Protein AF-A0A6C0DXS6-F1 (afdb_monomer_lite)

Structure (mmCIF, N/CA/C/O backbone):
data_AF-A0A6C0DXS6-F1
#
_entry.id   AF-A0A6C0DXS6-F1
#
loop_
_atom_site.group_PDB
_atom_site.id
_atom_site.type_symbol
_atom_site.label_atom_id
_atom_site.label_alt_id
_atom_site.label_comp_id
_atom_site.label_asym_id
_atom_site.label_entity_id
_atom_site.label_seq_id
_atom_site.pdbx_PDB_ins_code
_atom_site.Cartn_x
_atom_site.Cartn_y
_atom_site.Cartn_z
_atom_site.occupancy
_atom_site.B_iso_or_equiv
_atom_site.auth_seq_id
_atom_site.auth_comp_id
_atom_site.auth_asym_id
_atom_site.auth_atom_id
_atom_site.pdbx_PDB_model_num
ATOM 1 N N . MET A 1 1 ? 20.928 26.822 -13.438 1.00 36.12 1 MET A N 1
ATOM 2 C CA . MET A 1 1 ? 20.576 25.693 -12.553 1.00 36.12 1 MET A CA 1
ATOM 3 C C . MET A 1 1 ? 20.183 24.524 -13.436 1.00 36.12 1 MET A C 1
ATOM 5 O O . MET A 1 1 ? 19.170 24.616 -14.116 1.00 36.12 1 MET A O 1
ATOM 9 N N . SER A 1 2 ? 21.027 23.499 -13.522 1.00 29.28 2 SER A N 1
ATOM 10 C CA . SER A 1 2 ? 20.752 22.299 -14.320 1.00 29.28 2 SER A CA 1
ATOM 11 C C . SER A 1 2 ? 19.611 21.496 -13.684 1.00 29.28 2 SER A C 1
ATOM 13 O O . SER A 1 2 ? 19.578 21.399 -12.454 1.00 29.28 2 SER A O 1
ATOM 15 N N . PRO A 1 3 ? 18.674 20.930 -14.465 1.00 37.72 3 PRO A N 1
ATOM 16 C CA . PRO A 1 3 ? 17.649 20.057 -13.916 1.00 37.72 3 PRO A CA 1
ATOM 17 C C . PRO A 1 3 ? 18.337 18.813 -13.349 1.00 37.72 3 PRO A C 1
ATOM 19 O O . PRO A 1 3 ? 19.216 18.230 -13.983 1.00 37.72 3 PRO A O 1
ATOM 22 N N . VAL A 1 4 ? 17.985 18.447 -12.120 1.00 36.75 4 VAL A N 1
ATOM 23 C CA . VAL A 1 4 ? 18.523 17.264 -11.451 1.00 36.75 4 VAL A CA 1
ATOM 24 C C . VAL A 1 4 ? 18.119 16.043 -12.277 1.00 36.75 4 VAL A C 1
ATOM 26 O O . VAL A 1 4 ? 16.952 15.659 -12.290 1.00 36.75 4 VAL A O 1
ATOM 29 N N . ASN A 1 5 ? 19.086 15.448 -12.976 1.00 38.59 5 ASN A N 1
ATOM 30 C CA . ASN A 1 5 ? 18.965 14.133 -13.596 1.00 38.59 5 ASN A CA 1
ATOM 31 C C . ASN A 1 5 ? 18.818 13.092 -12.479 1.00 38.59 5 ASN A C 1
ATOM 33 O O . ASN A 1 5 ? 19.787 12.446 -12.080 1.00 38.59 5 ASN A O 1
ATOM 37 N N . LEU A 1 6 ? 17.614 12.959 -11.918 1.00 47.78 6 LEU A N 1
ATOM 38 C CA . LEU A 1 6 ? 17.291 11.830 -11.058 1.00 47.78 6 LEU A CA 1
ATOM 39 C C . LEU A 1 6 ? 17.285 10.585 -11.943 1.00 47.78 6 LEU A C 1
ATOM 41 O O . LEU A 1 6 ? 16.370 10.364 -12.735 1.00 47.78 6 LEU A O 1
ATOM 45 N N . THR A 1 7 ? 18.329 9.774 -11.817 1.00 64.62 7 THR A N 1
ATOM 46 C CA . THR A 1 7 ? 18.343 8.437 -12.399 1.00 64.62 7 THR A CA 1
ATOM 47 C C . THR A 1 7 ? 17.181 7.637 -11.803 1.00 64.62 7 THR A C 1
ATOM 49 O O . THR A 1 7 ? 16.899 7.733 -10.604 1.00 64.62 7 THR A O 1
ATOM 52 N N . ALA A 1 8 ? 16.488 6.836 -12.621 1.00 73.38 8 ALA A N 1
ATOM 53 C CA . ALA A 1 8 ? 15.338 6.035 -12.180 1.00 73.38 8 ALA A CA 1
ATOM 54 C C . ALA A 1 8 ? 15.671 5.168 -10.947 1.00 73.38 8 ALA A C 1
ATOM 56 O O . ALA A 1 8 ? 14.865 5.024 -10.033 1.00 73.38 8 ALA A O 1
ATOM 57 N N . ARG A 1 9 ? 16.921 4.700 -10.858 1.00 78.75 9 ARG A N 1
ATOM 58 C CA . ARG A 1 9 ? 17.465 3.963 -9.713 1.00 78.75 9 ARG A CA 1
ATOM 59 C C . ARG A 1 9 ? 17.438 4.755 -8.402 1.00 78.75 9 ARG A C 1
ATOM 61 O O . ARG A 1 9 ? 17.063 4.205 -7.368 1.00 78.75 9 ARG A O 1
ATOM 68 N N . ALA A 1 10 ? 17.814 6.035 -8.431 1.00 82.31 10 ALA A N 1
ATOM 69 C CA . ALA A 1 10 ? 17.758 6.895 -7.249 1.00 82.31 10 ALA A CA 1
ATOM 70 C C . ALA A 1 10 ? 16.305 7.121 -6.802 1.00 82.31 10 ALA A C 1
ATOM 72 O O . ALA A 1 10 ? 16.010 7.045 -5.609 1.00 82.31 10 ALA A O 1
ATOM 73 N N . LEU A 1 11 ? 15.391 7.310 -7.762 1.00 85.81 11 LEU A N 1
ATOM 74 C CA . LEU A 1 11 ? 13.957 7.414 -7.490 1.00 85.81 11 LEU A CA 1
ATOM 75 C C . LEU A 1 11 ? 13.419 6.138 -6.825 1.00 85.81 11 LEU A C 1
ATOM 77 O O . LEU A 1 11 ? 12.766 6.222 -5.788 1.00 85.81 11 LEU A O 1
ATOM 81 N N . PHE A 1 12 ? 13.712 4.955 -7.370 1.00 89.69 12 PHE A N 1
ATOM 82 C CA . PHE A 1 12 ? 13.218 3.690 -6.814 1.00 89.69 12 PHE A CA 1
ATOM 83 C C . PHE A 1 12 ? 13.774 3.411 -5.419 1.00 89.69 12 PHE A C 1
ATOM 85 O O . PHE A 1 12 ? 13.016 3.049 -4.518 1.00 89.69 12 PHE A O 1
ATOM 92 N N . GLY A 1 13 ? 15.074 3.640 -5.207 1.00 87.19 13 GLY A N 1
ATOM 93 C CA . GLY A 1 13 ? 15.684 3.513 -3.882 1.00 87.19 13 GLY A CA 1
ATOM 94 C C . GLY A 1 13 ? 15.012 4.430 -2.858 1.00 87.19 13 GLY A C 1
ATOM 95 O O . GLY A 1 13 ? 14.678 4.001 -1.753 1.00 87.19 13 GLY A O 1
ATOM 96 N N . PHE A 1 14 ? 14.729 5.670 -3.251 1.00 89.88 14 PHE A N 1
ATOM 97 C CA . PHE A 1 14 ? 14.043 6.633 -2.400 1.00 89.88 14 PHE A CA 1
ATOM 98 C C . PHE A 1 14 ? 12.592 6.229 -2.085 1.00 89.88 14 PHE A C 1
ATOM 100 O O . PHE A 1 14 ? 12.192 6.233 -0.919 1.00 89.88 14 PHE A O 1
ATOM 107 N N . LEU A 1 15 ? 11.814 5.802 -3.085 1.00 92.12 15 LEU A N 1
ATOM 108 C CA . LEU A 1 15 ? 10.441 5.322 -2.881 1.00 92.12 15 LEU A CA 1
ATOM 109 C C . LEU A 1 15 ? 10.393 4.077 -1.985 1.00 92.12 15 LEU A C 1
ATOM 111 O O . LEU A 1 15 ? 9.516 3.971 -1.127 1.00 92.12 15 LEU A O 1
ATOM 115 N N . LYS A 1 16 ? 11.367 3.170 -2.117 1.00 94.38 16 LYS A N 1
ATOM 116 C CA . LYS A 1 16 ? 11.499 1.993 -1.251 1.00 94.38 16 LYS A CA 1
ATOM 117 C C . LYS A 1 16 ? 11.727 2.380 0.210 1.00 94.38 16 LYS A C 1
ATOM 119 O O . LYS A 1 16 ? 11.097 1.808 1.095 1.00 94.38 16 LYS A O 1
ATOM 124 N N . ILE A 1 17 ? 12.590 3.361 0.480 1.00 94.50 17 ILE A N 1
ATOM 125 C CA . ILE A 1 17 ? 12.818 3.866 1.845 1.00 94.50 17 ILE A CA 1
ATOM 126 C C . ILE A 1 17 ? 11.515 4.417 2.437 1.00 94.50 17 ILE A C 1
ATOM 128 O O . ILE A 1 17 ? 11.173 4.089 3.574 1.00 94.50 17 ILE A O 1
ATOM 132 N N . ARG A 1 18 ? 10.759 5.200 1.657 1.00 93.94 18 ARG A N 1
ATOM 133 C CA . ARG A 1 18 ? 9.462 5.750 2.086 1.00 93.94 18 ARG A CA 1
ATOM 134 C C . ARG A 1 18 ? 8.447 4.645 2.388 1.00 93.94 18 ARG A C 1
ATOM 136 O O . ARG A 1 18 ? 7.849 4.659 3.460 1.00 93.94 18 ARG A O 1
ATOM 143 N N . LEU A 1 19 ? 8.314 3.653 1.503 1.00 95.44 19 LEU A N 1
ATOM 144 C CA . LEU A 1 19 ? 7.437 2.495 1.715 1.00 95.44 19 LEU A CA 1
ATOM 145 C C . LEU A 1 19 ? 7.825 1.689 2.963 1.00 95.44 19 LEU A C 1
ATOM 147 O O . LEU A 1 19 ? 6.950 1.337 3.747 1.00 95.44 19 LEU A O 1
ATOM 151 N N . ASN A 1 20 ? 9.118 1.449 3.191 1.00 96.00 20 ASN A N 1
ATOM 152 C CA . ASN A 1 20 ? 9.599 0.747 4.386 1.00 96.00 20 ASN A CA 1
ATOM 153 C C . ASN A 1 20 ? 9.292 1.511 5.680 1.00 96.00 20 ASN A C 1
ATOM 155 O O . ASN A 1 20 ? 8.890 0.909 6.673 1.00 96.00 20 ASN A O 1
ATOM 159 N N . ASN A 1 21 ? 9.481 2.832 5.690 1.00 94.81 21 ASN A N 1
ATOM 160 C CA . ASN A 1 21 ? 9.162 3.649 6.861 1.00 94.81 21 ASN A CA 1
ATOM 161 C C . ASN A 1 21 ? 7.655 3.651 7.133 1.00 94.81 21 ASN A C 1
ATOM 163 O O . ASN A 1 21 ? 7.241 3.385 8.258 1.00 94.81 21 ASN A O 1
ATOM 167 N N . LEU A 1 22 ? 6.845 3.818 6.085 1.00 94.56 22 LEU A N 1
ATOM 168 C CA . LEU A 1 22 ? 5.391 3.716 6.174 1.00 94.56 22 LEU A CA 1
ATOM 169 C C . LEU A 1 22 ? 4.949 2.344 6.716 1.00 94.56 22 LEU A C 1
ATOM 171 O O . LEU A 1 22 ? 4.052 2.272 7.554 1.00 94.56 22 LEU A O 1
ATOM 175 N N . GLN A 1 23 ? 5.594 1.256 6.281 1.00 95.88 23 GLN A N 1
ATOM 176 C CA . GLN A 1 23 ? 5.308 -0.088 6.784 1.00 95.88 23 GLN A CA 1
ATOM 177 C C . GLN A 1 23 ? 5.573 -0.212 8.286 1.00 95.88 23 GLN A C 1
ATOM 179 O O . GLN A 1 23 ? 4.779 -0.841 8.985 1.00 95.88 23 GLN A O 1
ATOM 184 N N . LYS A 1 24 ? 6.660 0.381 8.795 1.00 95.25 24 LYS A N 1
ATOM 185 C CA . LYS A 1 24 ? 6.972 0.366 10.233 1.00 95.25 24 LYS A CA 1
ATOM 186 C C . LYS A 1 24 ? 5.863 1.034 11.040 1.00 95.25 24 LYS A C 1
ATOM 188 O O . LYS A 1 24 ? 5.376 0.430 11.990 1.00 95.25 24 LYS A O 1
ATOM 193 N N . ASP A 1 25 ? 5.410 2.213 10.619 1.00 93.75 25 ASP A N 1
ATOM 194 C CA . ASP A 1 25 ? 4.331 2.939 11.304 1.00 93.75 25 ASP A CA 1
ATOM 195 C C . ASP A 1 25 ? 3.004 2.163 11.270 1.00 93.75 25 ASP A C 1
ATOM 197 O O . ASP A 1 25 ? 2.289 2.073 12.268 1.00 93.75 25 ASP A O 1
ATOM 201 N N . ILE A 1 26 ? 2.688 1.539 10.133 1.00 93.81 26 ILE A N 1
ATOM 202 C CA . ILE A 1 26 ? 1.493 0.697 9.977 1.00 93.81 26 ILE A CA 1
ATOM 203 C C . ILE A 1 26 ? 1.583 -0.571 10.824 1.00 93.81 26 ILE A C 1
ATOM 205 O O . ILE A 1 26 ? 0.570 -0.992 11.380 1.00 93.81 26 ILE A O 1
ATOM 209 N N . SER A 1 27 ? 2.770 -1.168 10.941 1.00 92.88 27 SER A N 1
ATOM 210 C CA . SER A 1 27 ? 2.993 -2.392 11.717 1.00 92.88 27 SER A CA 1
ATOM 211 C C . SER A 1 27 ? 2.687 -2.192 13.198 1.00 92.88 27 SER A C 1
ATOM 213 O O . SER A 1 27 ? 2.165 -3.109 13.826 1.00 92.88 27 SER A O 1
ATOM 215 N N . VAL A 1 28 ? 2.927 -0.991 13.740 1.00 92.06 28 VAL A N 1
ATOM 216 C CA . VAL A 1 28 ? 2.544 -0.645 15.120 1.00 92.06 28 VAL A CA 1
ATOM 217 C C . VAL A 1 28 ? 1.035 -0.798 15.317 1.00 92.06 28 VAL A C 1
ATOM 219 O O . VAL A 1 28 ? 0.596 -1.414 16.280 1.00 92.06 28 VAL A O 1
ATOM 222 N N . VAL A 1 29 ? 0.233 -0.294 14.376 1.00 90.88 29 VAL A N 1
ATOM 223 C CA . VAL A 1 29 ? -1.233 -0.396 14.446 1.00 90.88 29 VAL A CA 1
ATOM 224 C C . VAL A 1 29 ? -1.710 -1.816 14.136 1.00 90.88 29 VAL A C 1
ATOM 226 O O . VAL A 1 29 ? -2.607 -2.332 14.796 1.00 90.88 29 VAL A O 1
ATOM 229 N N . ALA A 1 30 ? -1.119 -2.464 13.134 1.00 85.38 30 ALA A N 1
ATOM 230 C CA . ALA A 1 30 ? -1.472 -3.822 12.727 1.00 85.38 30 ALA A CA 1
ATOM 231 C C . ALA A 1 30 ? -1.169 -4.872 13.817 1.00 85.38 30 ALA A C 1
ATOM 233 O O . ALA A 1 30 ? -1.865 -5.884 13.895 1.00 85.38 30 ALA A O 1
ATOM 234 N N . GLY A 1 31 ? -0.169 -4.611 14.666 1.00 86.50 31 GLY A N 1
ATOM 235 C CA . GLY A 1 31 ? 0.236 -5.467 15.782 1.00 86.50 31 GLY A CA 1
ATOM 236 C C . GLY A 1 31 ? -0.679 -5.412 17.009 1.00 86.50 31 GLY A C 1
ATOM 237 O O . GLY A 1 31 ? -0.478 -6.183 17.946 1.00 86.50 31 GLY A O 1
ATOM 238 N N . PHE A 1 32 ? -1.695 -4.543 17.034 1.00 87.69 32 PHE A N 1
ATOM 239 C CA . PHE A 1 32 ? -2.687 -4.572 18.107 1.00 87.69 32 PHE A CA 1
ATOM 240 C C . PHE A 1 32 ? -3.569 -5.821 17.980 1.00 87.69 32 PHE A C 1
ATOM 242 O O . PHE A 1 32 ? -4.417 -5.929 17.090 1.00 87.69 32 PHE A O 1
ATOM 249 N N . HIS A 1 33 ? -3.363 -6.772 18.890 1.00 71.75 33 HIS A N 1
ATOM 250 C CA . HIS A 1 33 ? -4.127 -8.022 18.971 1.00 71.75 33 HIS A CA 1
ATOM 251 C C . HIS A 1 33 ? -5.027 -8.092 20.211 1.00 71.75 33 HIS A C 1
ATOM 253 O O . HIS A 1 33 ? -6.015 -8.825 20.216 1.00 71.75 33 HIS A O 1
ATOM 259 N N . GLU A 1 34 ? -4.730 -7.286 21.230 1.00 73.62 34 GLU A N 1
ATOM 260 C CA . GLU A 1 34 ? -5.471 -7.234 22.487 1.00 73.62 34 GLU A CA 1
ATOM 261 C C . GLU A 1 34 ? -6.248 -5.918 22.615 1.00 73.62 34 GLU A C 1
ATOM 263 O O . GLU A 1 34 ? -5.745 -4.842 22.301 1.00 73.62 34 GLU A O 1
ATOM 268 N N . TRP A 1 35 ? -7.486 -6.003 23.104 1.00 75.06 35 TRP A N 1
ATOM 269 C CA . TRP A 1 35 ? -8.416 -4.872 23.254 1.00 75.06 35 TRP A CA 1
ATOM 270 C C . TRP A 1 35 ? -8.296 -4.161 24.608 1.00 75.06 35 TRP A C 1
ATOM 272 O O . TRP A 1 35 ? -9.227 -3.483 25.040 1.00 75.06 35 TRP A O 1
ATOM 282 N N . ASN A 1 36 ? -7.166 -4.338 25.291 1.00 75.19 36 ASN A N 1
ATOM 283 C CA . ASN A 1 36 ? -7.000 -3.932 26.685 1.00 75.19 36 ASN A CA 1
ATOM 284 C C . ASN A 1 36 ? -6.917 -2.404 26.851 1.00 75.19 36 ASN A C 1
ATOM 286 O O . ASN A 1 36 ? -7.323 -1.890 27.888 1.00 75.19 36 ASN A O 1
ATOM 290 N N . ASP A 1 37 ? -6.475 -1.679 25.817 1.00 85.94 37 ASP A N 1
ATOM 291 C CA . ASP A 1 37 ? -6.419 -0.213 25.811 1.00 85.94 37 ASP A CA 1
ATOM 292 C C . ASP A 1 37 ? -6.908 0.374 24.475 1.00 85.94 37 ASP A C 1
ATOM 294 O O . ASP A 1 37 ? -6.144 0.747 23.582 1.00 85.94 37 ASP A O 1
ATOM 298 N N . VAL A 1 38 ? -8.233 0.438 24.320 1.00 88.56 38 VAL A N 1
ATOM 299 C CA . VAL A 1 38 ? -8.879 0.969 23.106 1.00 88.56 38 VAL A CA 1
ATOM 300 C C . VAL A 1 38 ? -8.552 2.446 22.880 1.00 88.56 38 VAL A C 1
ATOM 302 O O . VAL A 1 38 ? -8.457 2.881 21.731 1.00 88.56 38 VAL A O 1
ATOM 305 N N . GLN A 1 39 ? -8.353 3.212 23.953 1.00 89.81 39 GLN A N 1
ATOM 306 C CA . GLN A 1 39 ? -8.059 4.637 23.858 1.00 89.81 39 GLN A CA 1
ATOM 307 C C . GLN A 1 39 ? -6.668 4.857 23.256 1.00 89.81 39 GLN A C 1
ATOM 309 O O . GLN A 1 39 ? -6.534 5.608 22.285 1.00 89.81 39 GLN A O 1
ATOM 314 N N . HIS A 1 40 ? -5.663 4.124 23.738 1.00 91.12 40 HIS A N 1
ATOM 315 C CA . HIS A 1 40 ? -4.321 4.153 23.164 1.00 91.12 40 HIS A CA 1
ATOM 316 C C . HIS A 1 40 ? -4.293 3.683 21.700 1.00 91.12 40 HIS A C 1
ATOM 318 O O . HIS A 1 40 ? -3.611 4.281 20.859 1.00 91.12 40 HIS A O 1
ATOM 324 N N . ILE A 1 41 ? -5.079 2.655 21.355 1.00 92.06 41 ILE A N 1
ATOM 325 C CA . ILE A 1 41 ? -5.224 2.195 19.963 1.00 92.06 41 ILE A CA 1
ATOM 326 C C . ILE A 1 41 ? -5.784 3.319 19.080 1.00 92.06 41 ILE A C 1
ATOM 328 O O . ILE A 1 41 ? -5.263 3.572 17.992 1.00 92.06 41 ILE A O 1
ATOM 332 N N . ILE A 1 42 ? -6.825 4.020 19.538 1.00 93.00 42 ILE A N 1
ATOM 333 C CA . ILE A 1 42 ? -7.434 5.140 18.807 1.00 93.00 42 ILE A CA 1
ATOM 334 C C . ILE A 1 42 ? -6.432 6.272 18.594 1.00 93.00 42 ILE A C 1
ATOM 336 O O . ILE A 1 42 ? -6.298 6.755 17.467 1.00 93.00 42 ILE A O 1
ATOM 340 N N . GLU A 1 43 ? -5.710 6.677 19.636 1.00 94.44 43 GLU A N 1
ATOM 341 C CA . GLU A 1 43 ? -4.692 7.729 19.551 1.00 94.44 43 GLU A CA 1
ATOM 342 C C . GLU A 1 43 ? -3.588 7.362 18.553 1.00 94.44 43 GLU A C 1
ATOM 344 O O . GLU A 1 43 ? -3.208 8.172 17.698 1.00 94.44 43 GLU A O 1
ATOM 349 N N . THR A 1 44 ? -3.143 6.105 18.588 1.00 94.38 44 THR A N 1
ATOM 350 C CA . THR A 1 44 ? -2.147 5.577 17.652 1.00 94.38 44 THR A CA 1
ATOM 351 C C . THR A 1 44 ? -2.676 5.590 16.215 1.00 94.38 44 THR A C 1
ATOM 353 O O . THR A 1 44 ? -1.991 6.084 15.318 1.00 94.38 44 THR A O 1
ATOM 356 N N . ILE A 1 45 ? -3.916 5.143 15.977 1.00 94.56 45 ILE A N 1
ATOM 357 C CA . ILE A 1 45 ? -4.548 5.186 14.646 1.00 94.56 45 ILE A CA 1
ATOM 358 C C . ILE A 1 45 ? -4.653 6.623 14.130 1.00 94.56 45 ILE A C 1
ATOM 360 O O . ILE A 1 45 ? -4.379 6.871 12.955 1.00 94.56 45 ILE A O 1
ATOM 364 N N . ILE A 1 46 ? -5.048 7.582 14.972 1.00 94.88 46 ILE A N 1
ATOM 365 C CA . ILE A 1 46 ? -5.153 8.992 14.571 1.00 94.88 46 ILE A CA 1
ATOM 366 C C . ILE A 1 46 ? -3.789 9.504 14.107 1.00 94.88 46 ILE A C 1
ATOM 368 O O . ILE A 1 46 ? -3.696 10.099 13.030 1.00 94.88 46 ILE A O 1
ATOM 372 N N . ARG A 1 47 ? -2.731 9.227 14.876 1.00 95.56 47 ARG A N 1
ATOM 373 C CA . ARG A 1 47 ? -1.362 9.617 14.524 1.00 95.56 47 ARG A CA 1
ATOM 374 C C . ARG A 1 47 ? -0.920 8.996 13.199 1.00 95.56 47 ARG A C 1
ATOM 376 O O . ARG A 1 47 ? -0.437 9.710 12.320 1.00 95.56 47 ARG A O 1
ATOM 383 N N . VAL A 1 48 ? -1.115 7.691 13.025 1.00 95.75 48 VAL A N 1
ATOM 384 C CA . VAL A 1 48 ? -0.674 6.984 11.813 1.00 95.75 48 VAL A CA 1
ATOM 385 C C . VAL A 1 48 ? -1.522 7.356 10.590 1.00 95.75 48 VAL A C 1
ATOM 387 O O . VAL A 1 48 ? -0.982 7.455 9.490 1.00 95.75 48 VAL A O 1
ATOM 390 N N . ASN A 1 49 ? -2.807 7.689 10.749 1.00 95.62 49 ASN A N 1
ATOM 391 C CA . ASN A 1 49 ? -3.648 8.194 9.655 1.00 95.62 49 ASN A CA 1
ATOM 392 C C . ASN A 1 49 ? -3.076 9.469 9.012 1.00 95.62 49 ASN A C 1
ATOM 394 O O . ASN A 1 49 ? -3.202 9.648 7.797 1.00 95.62 49 ASN A O 1
ATOM 398 N N . VAL A 1 50 ? -2.448 10.348 9.803 1.00 94.25 50 VAL A N 1
ATOM 399 C CA . VAL A 1 50 ? -1.780 11.554 9.284 1.00 94.25 50 VAL A CA 1
ATOM 400 C C . VAL A 1 50 ? -0.602 11.166 8.388 1.00 94.25 50 VAL A C 1
ATOM 402 O O . VAL A 1 50 ? -0.499 11.678 7.274 1.00 94.25 50 VAL A O 1
ATOM 405 N N . ILE A 1 51 ? 0.217 10.209 8.831 1.00 94.25 51 ILE A N 1
ATOM 406 C CA . ILE A 1 51 ? 1.387 9.704 8.094 1.00 94.25 51 ILE A CA 1
ATOM 407 C C . ILE A 1 51 ? 0.953 9.002 6.802 1.00 94.25 51 ILE A C 1
ATOM 409 O O . ILE A 1 51 ? 1.441 9.320 5.719 1.00 94.25 51 ILE A O 1
ATOM 413 N N . ILE A 1 52 ? -0.027 8.097 6.888 1.00 94.19 52 ILE A N 1
ATOM 414 C CA . ILE A 1 52 ? -0.609 7.389 5.738 1.00 94.19 52 ILE A CA 1
ATOM 415 C C . ILE A 1 52 ? -1.085 8.375 4.671 1.00 94.19 52 ILE A C 1
ATOM 417 O O . ILE A 1 52 ? -0.928 8.128 3.471 1.00 94.19 52 ILE A O 1
ATOM 421 N N . LYS A 1 53 ? -1.692 9.491 5.091 1.00 92.06 53 LYS A N 1
ATOM 422 C CA . LYS A 1 53 ? -2.174 10.503 4.160 1.00 92.06 53 LYS A CA 1
ATOM 423 C C . LYS A 1 53 ? -1.021 11.095 3.353 1.00 92.06 53 LYS A C 1
ATOM 425 O O . LYS A 1 53 ? -1.064 10.982 2.124 1.00 92.06 53 LYS A O 1
ATOM 430 N N . SER A 1 54 ? -0.026 11.658 4.038 1.00 92.56 54 SER A N 1
ATOM 431 C CA . SER A 1 54 ? 1.092 12.370 3.415 1.00 92.56 54 SER A CA 1
ATOM 432 C C . SER A 1 54 ? 2.030 11.448 2.640 1.00 92.56 54 SER A C 1
ATOM 434 O O . SER A 1 54 ? 2.390 11.766 1.512 1.00 92.56 54 SER A O 1
ATOM 436 N N . GLU A 1 55 ? 2.398 10.293 3.196 1.00 93.06 55 GLU A N 1
ATOM 437 C CA . GLU A 1 55 ? 3.383 9.398 2.575 1.00 93.06 55 GLU A CA 1
ATOM 438 C C . GLU A 1 55 ? 2.852 8.764 1.290 1.00 93.06 55 GLU A C 1
ATOM 440 O O . GLU A 1 55 ? 3.551 8.727 0.281 1.00 93.06 55 GLU A O 1
ATOM 445 N N . ILE A 1 56 ? 1.596 8.306 1.283 1.00 92.75 56 ILE A N 1
ATOM 446 C CA . ILE A 1 56 ? 1.022 7.690 0.080 1.00 92.75 56 ILE A CA 1
ATOM 447 C C . ILE A 1 56 ? 0.785 8.741 -1.010 1.00 92.75 56 ILE A C 1
ATOM 449 O O . ILE A 1 56 ? 1.023 8.451 -2.177 1.00 92.75 56 ILE A O 1
ATOM 453 N N . GLU A 1 57 ? 0.341 9.955 -0.658 1.00 92.31 57 GLU A N 1
ATOM 454 C CA . GLU A 1 57 ? 0.247 11.064 -1.628 1.00 92.31 57 GLU A CA 1
ATOM 455 C C . GLU A 1 57 ? 1.610 11.345 -2.262 1.00 92.31 57 GLU A C 1
ATOM 457 O O . GLU A 1 57 ? 1.741 11.313 -3.484 1.00 92.31 57 GLU A O 1
ATOM 462 N N . PHE A 1 58 ? 2.636 11.485 -1.427 1.00 91.44 58 PHE A N 1
ATOM 463 C CA . PHE A 1 58 ? 3.999 11.729 -1.866 1.00 91.44 58 PHE A CA 1
ATOM 464 C C . PHE A 1 58 ? 4.528 10.623 -2.795 1.00 91.44 58 PHE A C 1
ATOM 466 O O . PHE A 1 58 ? 5.067 10.918 -3.862 1.00 91.44 58 PHE A O 1
ATOM 473 N N . ILE A 1 59 ? 4.360 9.348 -2.427 1.00 91.56 59 ILE A N 1
ATOM 474 C CA . ILE A 1 59 ? 4.802 8.207 -3.247 1.00 91.56 59 ILE A CA 1
ATOM 475 C C . ILE A 1 59 ? 4.141 8.248 -4.628 1.00 91.56 59 ILE A C 1
ATOM 477 O O . ILE A 1 59 ? 4.822 8.069 -5.637 1.00 91.56 59 ILE A O 1
ATOM 481 N N . PHE A 1 60 ? 2.836 8.520 -4.690 1.00 92.50 60 PHE A N 1
ATOM 482 C CA . PHE A 1 60 ? 2.116 8.618 -5.957 1.00 92.50 60 PHE A CA 1
ATOM 483 C C . PHE A 1 60 ? 2.583 9.800 -6.805 1.00 92.50 60 PHE A C 1
ATOM 485 O O . PHE A 1 60 ? 2.823 9.621 -7.997 1.00 92.50 60 PHE A O 1
ATOM 492 N N . GLU A 1 61 ? 2.759 10.980 -6.215 1.00 88.94 61 GLU A N 1
ATOM 493 C CA . GLU A 1 61 ? 3.241 12.169 -6.932 1.00 88.94 61 GLU A CA 1
ATOM 494 C C . GLU A 1 61 ? 4.593 11.935 -7.616 1.00 88.94 61 GLU A C 1
ATOM 496 O O . GLU A 1 61 ? 4.822 12.433 -8.717 1.00 88.94 61 GLU A O 1
ATOM 501 N N . HIS A 1 62 ? 5.462 11.132 -7.003 1.00 88.00 62 HIS A N 1
ATOM 502 C CA . HIS A 1 62 ? 6.791 10.829 -7.531 1.00 88.00 62 HIS A CA 1
ATOM 503 C C . HIS A 1 62 ? 6.802 9.612 -8.467 1.00 88.00 62 HIS A C 1
ATOM 505 O O . HIS A 1 62 ? 7.611 9.551 -9.392 1.00 88.00 62 HIS A O 1
ATOM 511 N N . TRP A 1 63 ? 5.894 8.655 -8.270 1.00 89.12 63 TRP A N 1
ATOM 512 C CA . TRP A 1 63 ? 5.754 7.486 -9.139 1.00 89.12 63 TRP A CA 1
ATOM 513 C C . TRP A 1 63 ? 5.067 7.810 -10.474 1.00 89.12 63 TRP A C 1
ATOM 515 O O . TRP A 1 63 ? 5.490 7.328 -11.527 1.00 89.12 63 TRP A O 1
ATOM 525 N N . MET A 1 64 ? 4.010 8.629 -10.452 1.00 88.88 64 MET A N 1
ATOM 526 C CA . MET A 1 64 ? 3.166 8.888 -11.625 1.00 88.88 64 MET A CA 1
ATOM 527 C C . MET A 1 64 ? 3.933 9.438 -12.842 1.00 88.88 64 MET A C 1
ATOM 529 O O . MET A 1 64 ? 3.679 8.951 -13.946 1.00 88.88 64 MET A O 1
ATOM 533 N N . PRO A 1 65 ? 4.881 10.388 -12.696 1.00 85.81 65 PRO A N 1
ATOM 534 C CA . PRO A 1 65 ? 5.701 10.837 -13.816 1.00 85.81 65 PRO A CA 1
ATOM 535 C C . PRO A 1 65 ? 6.479 9.685 -14.454 1.00 85.81 65 PRO A C 1
ATOM 537 O O . PRO A 1 65 ? 6.401 9.504 -15.666 1.00 85.81 65 PRO A O 1
ATOM 540 N N . PHE A 1 66 ? 7.162 8.860 -13.652 1.00 86.25 66 PHE A N 1
ATOM 541 C CA . PHE A 1 66 ? 7.920 7.718 -14.168 1.00 86.25 66 PHE A CA 1
ATOM 542 C C . PHE A 1 66 ? 7.019 6.754 -14.949 1.00 86.25 66 PHE A C 1
ATOM 544 O O . PHE A 1 66 ? 7.347 6.378 -16.073 1.00 86.25 66 PHE A O 1
ATOM 551 N N . TYR A 1 67 ? 5.858 6.400 -14.394 1.00 86.44 67 TYR A N 1
ATOM 552 C CA . TYR A 1 67 ? 4.907 5.506 -15.054 1.00 86.44 67 TYR A CA 1
ATOM 553 C C . TYR A 1 67 ? 4.432 6.047 -16.413 1.00 86.44 67 TYR A C 1
ATOM 555 O O . TYR A 1 67 ? 4.383 5.299 -17.387 1.00 86.44 67 TYR A O 1
ATOM 563 N N . HIS A 1 68 ? 4.136 7.346 -16.515 1.00 85.06 68 HIS A N 1
ATOM 564 C CA . HIS A 1 68 ? 3.695 7.952 -17.775 1.00 85.06 68 HIS A CA 1
ATOM 565 C C . HIS A 1 68 ? 4.788 8.033 -18.846 1.00 85.06 68 HIS A C 1
ATOM 567 O O . HIS A 1 68 ? 4.468 7.985 -20.032 1.00 85.06 68 HIS A O 1
ATOM 573 N N . TYR A 1 69 ? 6.055 8.133 -18.443 1.00 81.44 69 TYR A N 1
ATOM 574 C CA . TYR A 1 69 ? 7.197 8.119 -19.362 1.00 81.44 69 TYR A CA 1
ATOM 575 C C . TYR A 1 69 ? 7.779 6.714 -19.588 1.00 81.44 69 TYR A C 1
ATOM 577 O O . TYR A 1 69 ? 8.710 6.562 -20.375 1.00 81.44 69 TYR A O 1
ATOM 585 N N . SER A 1 70 ? 7.237 5.682 -18.932 1.00 80.69 70 SER A N 1
ATOM 586 C CA . SER A 1 70 ? 7.694 4.299 -19.088 1.00 80.69 70 SER A CA 1
ATOM 587 C C . SER A 1 70 ? 7.291 3.743 -20.452 1.00 80.69 70 SER A C 1
ATOM 589 O O . SER A 1 70 ? 6.112 3.519 -20.731 1.00 80.69 70 SER A O 1
ATOM 591 N N . THR A 1 71 ? 8.279 3.466 -21.296 1.00 78.88 71 THR A N 1
ATOM 592 C CA . THR A 1 71 ? 8.105 2.827 -22.605 1.00 78.88 71 THR A CA 1
ATOM 593 C C . THR A 1 71 ? 8.479 1.339 -22.549 1.00 78.88 71 THR A C 1
ATOM 595 O O . THR A 1 71 ? 9.089 0.880 -21.577 1.00 78.88 71 THR A O 1
ATOM 598 N N . PRO A 1 72 ? 8.086 0.526 -23.547 1.00 80.25 72 PRO A N 1
ATOM 599 C CA . PRO A 1 72 ? 8.565 -0.849 -23.654 1.00 80.25 72 PRO A CA 1
ATOM 600 C C . PRO A 1 72 ? 10.105 -0.916 -23.658 1.00 80.25 72 PRO A C 1
ATOM 602 O O . PRO A 1 72 ? 10.733 -0.057 -24.276 1.00 80.25 72 PRO A O 1
ATOM 605 N N . PRO A 1 73 ? 10.717 -1.922 -23.004 1.00 79.75 73 PRO A N 1
ATOM 606 C CA . PRO A 1 73 ? 10.088 -3.071 -22.335 1.00 79.75 73 PRO A CA 1
ATOM 607 C C . PRO A 1 73 ? 9.678 -2.821 -20.866 1.00 79.75 73 PRO A C 1
ATOM 609 O O . PRO A 1 73 ? 9.085 -3.699 -20.240 1.00 79.75 73 PRO A O 1
ATOM 612 N N . LEU A 1 74 ? 9.949 -1.637 -20.306 1.00 83.50 74 LEU A N 1
ATOM 613 C CA . LEU A 1 74 ? 9.692 -1.311 -18.893 1.00 83.50 74 LEU A CA 1
ATOM 614 C C . LEU A 1 74 ? 8.212 -1.050 -18.572 1.00 83.50 74 LEU A C 1
ATOM 616 O O . LEU A 1 74 ? 7.822 -1.096 -17.406 1.00 83.50 74 LEU A O 1
ATOM 620 N N . SER A 1 75 ? 7.371 -0.821 -19.582 1.00 84.00 75 SER A N 1
ATOM 621 C CA . SER A 1 75 ? 5.943 -0.520 -19.404 1.00 84.00 75 SER A CA 1
ATOM 622 C C . SER A 1 75 ? 5.168 -1.616 -18.660 1.00 84.00 75 SER A C 1
ATOM 624 O O . SER A 1 75 ? 4.318 -1.305 -17.825 1.00 84.00 75 SER A O 1
ATOM 626 N N . ILE A 1 76 ? 5.470 -2.897 -18.909 1.00 88.19 76 ILE A N 1
ATOM 627 C CA . ILE A 1 76 ? 4.798 -4.024 -18.242 1.00 88.19 76 ILE A CA 1
ATOM 628 C C . ILE A 1 76 ? 5.208 -4.111 -16.758 1.00 88.19 76 ILE A C 1
ATOM 630 O O . ILE A 1 76 ? 4.316 -4.116 -15.907 1.00 88.19 76 ILE A O 1
ATOM 634 N N . PRO A 1 77 ? 6.508 -4.133 -16.396 1.00 90.38 77 PRO A N 1
ATOM 635 C CA . PRO A 1 77 ? 6.934 -4.034 -14.999 1.00 90.38 77 PRO A CA 1
ATOM 636 C C . PRO A 1 77 ? 6.407 -2.781 -14.284 1.00 90.38 77 PRO A C 1
ATOM 638 O O . PRO A 1 77 ? 5.903 -2.876 -13.166 1.00 90.38 77 PRO A O 1
ATOM 641 N N . ALA A 1 78 ? 6.431 -1.615 -14.939 1.00 89.75 78 ALA A N 1
ATOM 642 C CA . ALA A 1 78 ? 5.894 -0.380 -14.371 1.00 89.75 78 ALA A CA 1
ATOM 643 C C . ALA A 1 78 ? 4.383 -0.487 -14.087 1.00 89.75 78 ALA A C 1
ATOM 645 O O . ALA A 1 78 ? 3.910 -0.035 -13.045 1.00 89.75 78 ALA A O 1
ATOM 646 N N . MET A 1 79 ? 3.613 -1.154 -14.951 1.00 93.06 79 MET A N 1
ATOM 647 C CA . MET A 1 79 ? 2.193 -1.427 -14.702 1.00 93.06 79 MET A CA 1
ATOM 648 C C . MET A 1 79 ? 1.968 -2.271 -13.437 1.00 93.06 79 MET A C 1
ATOM 650 O O . MET A 1 79 ? 1.004 -2.037 -12.706 1.00 93.06 79 MET A O 1
ATOM 654 N N . LYS A 1 80 ? 2.846 -3.237 -13.137 1.00 94.75 80 LYS A N 1
ATOM 655 C CA . LYS A 1 80 ? 2.730 -4.046 -11.911 1.00 94.75 80 LYS A CA 1
ATOM 656 C C . LYS A 1 80 ? 2.932 -3.205 -10.653 1.00 94.75 80 LYS A C 1
ATOM 658 O O . LYS A 1 80 ? 2.107 -3.280 -9.741 1.00 94.75 80 LYS A O 1
ATOM 663 N N . VAL A 1 81 ? 3.951 -2.342 -10.645 1.00 94.88 81 VAL A N 1
ATOM 664 C CA . VAL A 1 81 ? 4.178 -1.378 -9.554 1.00 94.88 81 VAL A CA 1
ATOM 665 C C . VAL A 1 81 ? 2.975 -0.446 -9.408 1.00 94.88 81 VAL A C 1
ATOM 667 O O . VAL A 1 81 ? 2.465 -0.266 -8.302 1.00 94.88 81 VAL A O 1
ATOM 670 N N . TYR A 1 82 ? 2.457 0.087 -10.519 1.00 95.31 82 TYR A N 1
ATOM 671 C CA . TYR A 1 82 ? 1.253 0.918 -10.512 1.00 95.31 82 TYR A CA 1
ATOM 672 C C . TYR A 1 82 ? 0.059 0.193 -9.873 1.00 95.31 82 TYR A C 1
ATOM 674 O O . TYR A 1 82 ? -0.579 0.742 -8.976 1.00 95.31 82 TYR A O 1
ATOM 682 N N . ASN A 1 83 ? -0.211 -1.055 -10.261 1.00 96.00 83 ASN A N 1
ATOM 683 C CA . ASN A 1 83 ? -1.303 -1.845 -9.688 1.00 96.00 83 ASN A CA 1
ATOM 684 C C . ASN A 1 83 ? -1.123 -2.077 -8.179 1.00 96.00 83 ASN A C 1
ATOM 686 O O . ASN A 1 83 ? -2.083 -1.937 -7.415 1.00 96.00 83 ASN A O 1
ATOM 690 N N . ALA A 1 84 ? 0.097 -2.385 -7.731 1.00 96.88 84 ALA A N 1
ATOM 691 C CA . ALA A 1 84 ? 0.400 -2.551 -6.311 1.00 96.88 84 ALA A CA 1
ATOM 692 C C . ALA A 1 84 ? 0.154 -1.250 -5.524 1.00 96.88 84 ALA A C 1
ATOM 694 O O . ALA A 1 84 ? -0.512 -1.262 -4.484 1.00 96.88 84 ALA A O 1
ATOM 695 N N . LEU A 1 85 ? 0.602 -0.112 -6.059 1.00 96.31 85 LEU A N 1
ATOM 696 C CA . LEU A 1 85 ? 0.363 1.201 -5.462 1.00 96.31 85 LEU A CA 1
ATOM 697 C C . LEU A 1 85 ? -1.131 1.561 -5.451 1.00 96.31 85 LEU A C 1
ATOM 699 O O . LEU A 1 85 ? -1.628 2.071 -4.446 1.00 96.31 85 LEU A O 1
ATOM 703 N N . VAL A 1 86 ? -1.8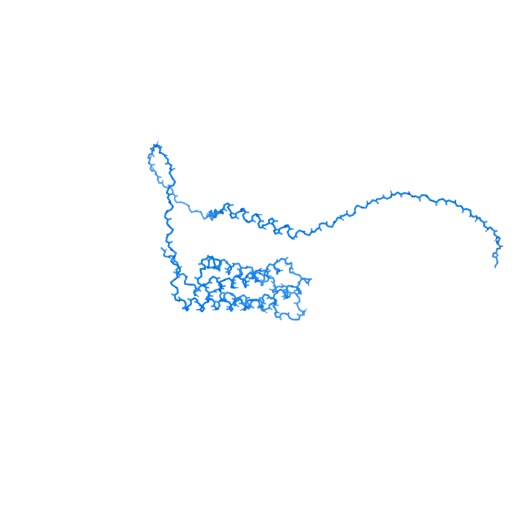90 1.269 -6.512 1.00 96.25 86 VAL A N 1
ATOM 704 C CA . VAL A 1 86 ? -3.347 1.513 -6.560 1.00 96.25 86 VAL A CA 1
ATOM 705 C C . VAL A 1 86 ? -4.092 0.696 -5.501 1.00 96.25 86 VAL A C 1
ATOM 707 O O . VAL A 1 86 ? -5.038 1.203 -4.887 1.00 96.25 86 VAL A O 1
ATOM 710 N N . ASN A 1 87 ? -3.654 -0.531 -5.219 1.00 97.25 87 ASN A N 1
ATOM 711 C CA . ASN A 1 87 ? -4.211 -1.326 -4.122 1.00 97.25 87 ASN A CA 1
ATOM 712 C C . ASN A 1 87 ? -3.944 -0.667 -2.758 1.00 97.25 87 ASN A C 1
ATOM 714 O O . ASN A 1 87 ? -4.868 -0.534 -1.952 1.00 97.25 87 ASN A O 1
ATOM 718 N N . ILE A 1 88 ? -2.721 -0.174 -2.530 1.00 97.25 88 ILE A N 1
ATOM 719 C CA . ILE A 1 88 ? -2.354 0.610 -1.336 1.00 97.25 88 ILE A CA 1
ATOM 720 C C . ILE A 1 88 ? -3.244 1.858 -1.211 1.00 97.25 88 ILE A C 1
ATOM 722 O O . ILE A 1 88 ? -3.823 2.110 -0.152 1.00 97.25 88 ILE A O 1
ATOM 726 N N . LEU A 1 89 ? -3.431 2.603 -2.303 1.00 96.38 89 LEU A N 1
ATOM 727 C CA . LEU A 1 89 ? -4.285 3.793 -2.342 1.00 96.38 89 LEU A CA 1
ATOM 728 C C . LEU A 1 89 ? -5.753 3.467 -2.037 1.00 96.38 89 LEU A C 1
ATOM 730 O O . LEU A 1 89 ? -6.435 4.213 -1.334 1.00 96.38 89 LEU A O 1
ATOM 734 N N . THR A 1 90 ? -6.244 2.335 -2.532 1.00 96.75 90 THR A N 1
ATOM 735 C CA . THR A 1 90 ? -7.613 1.873 -2.273 1.00 96.75 90 THR A CA 1
ATOM 736 C C . THR A 1 90 ? -7.824 1.599 -0.785 1.00 96.75 90 THR A C 1
ATOM 738 O O . THR A 1 90 ? -8.813 2.052 -0.201 1.00 96.75 90 THR A O 1
ATOM 741 N N . VAL A 1 91 ? -6.879 0.910 -0.141 1.00 96.56 91 VAL A N 1
ATOM 742 C CA . VAL A 1 91 ? -6.948 0.637 1.301 1.00 96.56 91 VAL A CA 1
ATOM 743 C C . VAL A 1 91 ? -6.786 1.923 2.118 1.00 96.56 91 VAL A C 1
ATOM 745 O O . VAL A 1 91 ? -7.561 2.134 3.053 1.00 96.56 91 VAL A O 1
ATOM 748 N N . LYS A 1 92 ? -5.898 2.847 1.716 1.00 95.38 92 LYS A N 1
ATOM 749 C CA . LYS A 1 92 ? -5.819 4.203 2.297 1.00 95.38 92 LYS A CA 1
ATOM 750 C C . LYS A 1 92 ? -7.191 4.870 2.331 1.00 95.38 92 LYS A C 1
ATOM 752 O O . LYS A 1 92 ? -7.608 5.362 3.378 1.00 95.38 92 LYS A O 1
ATOM 757 N N . PHE A 1 93 ? -7.908 4.893 1.207 1.00 95.50 93 PHE A N 1
ATOM 758 C CA . PHE A 1 93 ? -9.235 5.506 1.161 1.00 95.50 93 PHE A CA 1
ATOM 759 C C . PHE A 1 93 ? -10.222 4.815 2.104 1.00 95.50 93 PHE A C 1
ATOM 761 O O . PHE A 1 93 ? -11.004 5.499 2.761 1.00 95.50 93 PHE A O 1
ATOM 768 N N . ASN A 1 94 ? -10.172 3.487 2.227 1.00 95.25 94 ASN A N 1
ATOM 769 C CA . ASN A 1 94 ? -11.029 2.755 3.163 1.00 95.25 94 ASN A CA 1
ATOM 770 C C . ASN A 1 94 ? -10.746 3.095 4.631 1.00 95.25 94 ASN A C 1
ATOM 772 O O . ASN A 1 94 ? -11.693 3.130 5.424 1.00 95.25 94 ASN A O 1
ATOM 776 N N . ILE A 1 95 ? -9.478 3.325 4.982 1.00 95.06 95 ILE A N 1
ATOM 777 C CA . ILE A 1 95 ? -9.049 3.753 6.319 1.00 95.06 95 ILE A CA 1
ATOM 778 C C . ILE A 1 95 ? -9.545 5.179 6.582 1.00 95.06 95 ILE A C 1
ATOM 780 O O . ILE A 1 95 ? -10.297 5.411 7.526 1.00 95.06 95 ILE A O 1
ATOM 784 N N . LEU A 1 96 ? -9.200 6.122 5.701 1.00 94.75 96 LEU A N 1
ATOM 785 C CA . LEU A 1 96 ? -9.469 7.550 5.903 1.00 94.75 96 LEU A CA 1
ATOM 786 C C . LEU A 1 96 ? -10.949 7.934 5.745 1.00 94.75 96 LEU A C 1
ATOM 788 O O . LEU A 1 96 ? -11.370 8.977 6.236 1.00 94.75 96 LEU A O 1
ATOM 792 N N . ALA A 1 97 ? -11.758 7.113 5.073 1.00 93.25 97 ALA A N 1
ATOM 793 C CA . ALA A 1 97 ? -13.196 7.349 4.940 1.00 93.25 97 ALA A CA 1
ATOM 794 C C . ALA A 1 97 ? -13.994 7.015 6.213 1.00 93.25 97 ALA A C 1
ATOM 796 O O . ALA A 1 97 ? -15.202 7.272 6.259 1.00 93.25 97 ALA A O 1
ATOM 797 N N . ARG A 1 98 ? -13.367 6.398 7.222 1.00 91.94 98 ARG A N 1
ATOM 798 C CA . ARG A 1 98 ? -14.035 5.992 8.462 1.00 91.94 98 ARG A CA 1
ATOM 799 C C . ARG A 1 98 ? -13.658 6.939 9.600 1.00 91.94 98 ARG A C 1
ATOM 801 O O . ARG A 1 98 ? -12.486 7.279 9.733 1.00 91.94 98 ARG A O 1
ATOM 808 N N . PRO A 1 99 ? -14.620 7.326 10.455 1.00 93.50 99 PRO A N 1
ATOM 809 C CA . PRO A 1 99 ? -14.274 7.984 11.707 1.00 93.50 99 PRO A CA 1
ATOM 810 C C . PRO A 1 99 ? -13.459 7.016 12.571 1.00 93.50 99 PRO A C 1
ATOM 812 O O . PRO A 1 99 ? -13.696 5.809 12.512 1.00 93.50 99 PRO A O 1
ATOM 815 N N . VAL A 1 100 ? -12.526 7.533 13.369 1.00 93.88 100 VAL A N 1
ATOM 816 C CA . VAL A 1 100 ? -11.758 6.735 14.334 1.00 93.88 100 VAL A CA 1
ATOM 817 C C . VAL A 1 100 ? -12.477 6.799 15.680 1.00 93.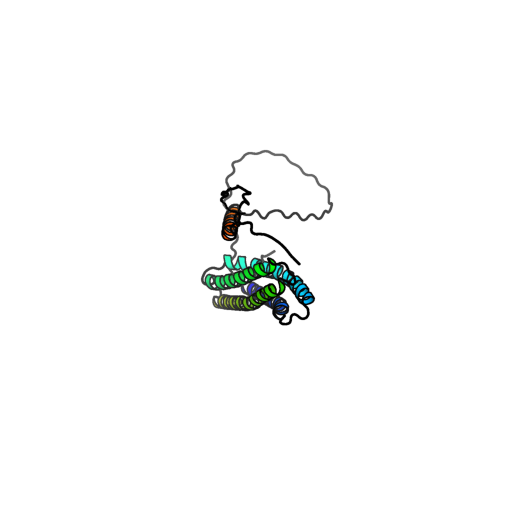88 100 VAL A C 1
ATOM 819 O O . VAL A 1 100 ? -12.472 7.841 16.330 1.00 93.88 100 VAL A O 1
ATOM 822 N N . ASN A 1 101 ? -13.162 5.721 16.059 1.00 92.44 101 ASN A N 1
ATOM 823 C CA . ASN A 1 101 ? -13.869 5.593 17.334 1.00 92.44 101 ASN A CA 1
ATOM 824 C C . ASN A 1 101 ? -14.026 4.112 17.721 1.00 92.44 101 ASN A C 1
ATOM 826 O O . ASN A 1 101 ? -13.777 3.227 16.903 1.00 92.44 101 ASN A O 1
ATOM 830 N N . ASN A 1 102 ? -14.486 3.837 18.943 1.00 89.44 102 ASN A N 1
ATOM 831 C CA . ASN A 1 102 ? -14.599 2.474 19.483 1.00 89.44 102 ASN A CA 1
ATOM 832 C C . ASN A 1 102 ? -15.357 1.504 18.556 1.00 89.44 102 ASN A C 1
ATOM 834 O O . ASN A 1 102 ? -14.987 0.340 18.441 1.00 89.44 102 ASN A O 1
ATOM 838 N N . GLU A 1 103 ? -16.392 1.978 17.857 1.00 90.19 103 GLU A N 1
ATOM 839 C CA . GLU A 1 103 ? -17.217 1.146 16.972 1.00 90.19 103 GLU A CA 1
ATOM 840 C C . GLU A 1 103 ? -16.498 0.746 15.674 1.00 90.19 103 GLU A C 1
ATOM 842 O O . GLU A 1 103 ? -16.791 -0.298 15.084 1.00 90.19 103 GLU A O 1
ATOM 847 N N . THR A 1 104 ? -15.572 1.575 15.187 1.00 92.88 104 THR A N 1
ATOM 848 C CA . THR A 1 104 ? -14.892 1.370 13.901 1.00 92.88 104 THR A CA 1
ATOM 849 C C . THR A 1 104 ? -13.481 0.819 14.032 1.00 92.88 104 THR A C 1
ATOM 851 O O . THR A 1 104 ? -12.971 0.300 13.033 1.00 92.88 104 THR A O 1
ATOM 854 N N . VAL A 1 105 ? -12.866 0.880 15.220 1.00 91.75 105 VAL A N 1
ATOM 855 C CA . VAL A 1 105 ? -11.477 0.446 15.467 1.00 91.75 105 VAL A CA 1
ATOM 856 C C . VAL A 1 105 ? -11.223 -0.960 14.935 1.00 91.75 105 VAL A C 1
ATOM 858 O O . VAL A 1 105 ? -10.267 -1.153 14.195 1.00 91.75 105 VAL A O 1
ATOM 861 N N . ALA A 1 106 ? -12.117 -1.924 15.176 1.00 90.94 106 ALA A N 1
ATOM 862 C CA . ALA A 1 106 ? -11.892 -3.318 14.759 1.00 90.94 106 ALA A CA 1
ATOM 863 C C . ALA A 1 106 ? -11.754 -3.433 13.239 1.00 90.94 106 ALA A C 1
ATOM 865 O O . ALA A 1 106 ? -10.929 -4.167 12.696 1.00 90.94 106 ALA A O 1
ATOM 866 N N . ARG A 1 107 ? -12.574 -2.654 12.535 1.00 93.19 107 ARG A N 1
ATOM 867 C CA . ARG A 1 107 ? -12.573 -2.617 11.082 1.00 93.19 107 ARG A CA 1
ATOM 868 C C . ARG A 1 107 ? -11.386 -1.840 10.534 1.00 93.19 107 ARG A C 1
ATOM 870 O O . ARG A 1 107 ? -10.878 -2.212 9.483 1.00 93.19 107 ARG A O 1
ATOM 877 N N . LEU A 1 108 ? -10.960 -0.785 11.225 1.00 94.06 108 LEU A N 1
ATOM 878 C CA . LEU A 1 108 ? -9.742 -0.058 10.891 1.00 94.06 108 LEU A CA 1
ATOM 879 C C . LEU A 1 108 ? -8.526 -0.975 11.028 1.00 94.06 108 LEU A C 1
ATOM 881 O O . LEU A 1 108 ? -7.800 -1.107 10.052 1.00 94.06 108 LEU A O 1
ATOM 885 N N . LEU A 1 109 ? -8.371 -1.696 12.141 1.00 93.25 109 LEU A N 1
ATOM 886 C CA . LEU A 1 109 ? -7.285 -2.666 12.341 1.00 93.25 109 LEU A CA 1
ATOM 887 C C . LEU A 1 109 ? -7.214 -3.707 11.212 1.00 93.25 109 LEU A C 1
ATOM 889 O O . LEU A 1 109 ? -6.133 -4.047 10.737 1.00 93.25 109 LEU A O 1
ATOM 893 N N . LEU A 1 110 ? -8.361 -4.174 10.713 1.00 94.00 110 LEU A N 1
ATOM 894 C CA . LEU A 1 110 ? -8.403 -5.091 9.573 1.00 94.00 110 LEU A CA 1
ATOM 895 C C . LEU A 1 110 ? -7.925 -4.439 8.262 1.00 94.00 110 LEU A C 1
ATOM 897 O O . LEU A 1 110 ? -7.229 -5.081 7.477 1.00 94.00 110 LEU A O 1
ATOM 901 N N . GLU A 1 111 ? -8.269 -3.176 8.007 1.00 95.94 111 GLU A N 1
ATOM 902 C CA . GLU A 1 111 ? -7.741 -2.442 6.847 1.00 95.94 111 GLU A CA 1
ATOM 903 C C . GLU A 1 111 ? -6.245 -2.119 7.003 1.00 95.94 111 GLU A C 1
ATOM 905 O O . GLU A 1 111 ? -5.49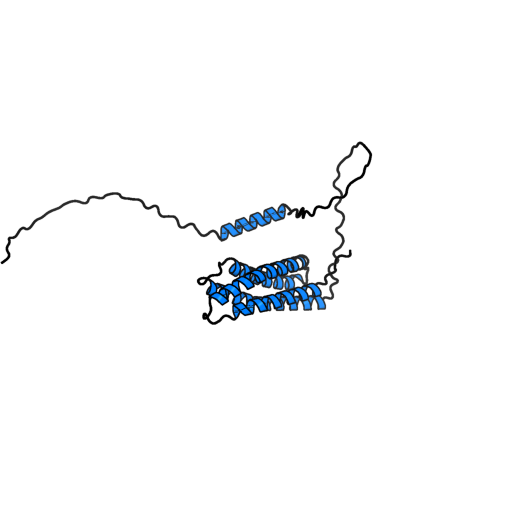9 -2.233 6.034 1.00 95.94 111 GLU A O 1
ATOM 910 N N . TYR A 1 112 ? -5.780 -1.807 8.214 1.00 95.19 112 TYR A N 1
ATOM 911 C CA . TYR A 1 112 ? -4.358 -1.637 8.525 1.00 95.19 112 TYR A CA 1
ATOM 912 C C . TYR A 1 112 ? -3.562 -2.922 8.272 1.00 95.19 112 TYR A C 1
ATOM 914 O O . TYR A 1 112 ? -2.516 -2.875 7.633 1.00 95.19 112 TYR A O 1
ATOM 922 N N . ASN A 1 113 ? -4.094 -4.081 8.667 1.00 94.88 113 ASN A N 1
ATOM 923 C CA . ASN A 1 113 ? -3.496 -5.380 8.356 1.00 94.88 113 ASN A CA 1
ATOM 924 C C . ASN A 1 113 ? -3.410 -5.642 6.845 1.00 94.88 113 ASN A C 1
ATOM 926 O O . ASN A 1 113 ? -2.379 -6.096 6.349 1.00 94.88 113 ASN A O 1
ATOM 930 N N . LYS A 1 114 ? -4.460 -5.309 6.080 1.00 96.19 114 LYS A N 1
ATOM 931 C CA . LYS A 1 114 ? -4.396 -5.386 4.609 1.00 96.19 114 LYS A CA 1
ATOM 932 C C . LYS A 1 114 ? -3.296 -4.489 4.056 1.00 96.19 114 LYS A C 1
ATOM 934 O O . LYS A 1 114 ? -2.538 -4.928 3.197 1.00 96.19 114 LYS A O 1
ATOM 939 N N . LEU A 1 115 ? -3.208 -3.252 4.541 1.00 95.19 115 LEU A N 1
ATOM 940 C CA . LEU A 1 115 ? -2.190 -2.303 4.103 1.00 95.19 115 LEU A CA 1
ATOM 941 C C . LEU A 1 115 ? -0.779 -2.823 4.414 1.00 95.19 115 LEU A C 1
ATOM 943 O O . LEU A 1 115 ? 0.090 -2.763 3.546 1.00 95.19 115 LEU A O 1
ATOM 947 N N . ASN A 1 116 ? -0.589 -3.414 5.597 1.00 96.00 116 ASN A N 1
ATOM 948 C CA . ASN A 1 116 ? 0.678 -4.007 6.020 1.00 96.00 116 ASN A CA 1
ATOM 949 C C . ASN A 1 116 ? 1.137 -5.146 5.095 1.00 96.00 116 ASN A C 1
ATOM 951 O O . ASN A 1 116 ? 2.325 -5.288 4.834 1.00 96.00 116 ASN A O 1
ATOM 955 N N . ASN A 1 117 ? 0.194 -5.917 4.545 1.00 96.12 117 ASN A N 1
ATOM 956 C CA . ASN A 1 117 ? 0.489 -7.005 3.609 1.00 96.12 117 ASN A CA 1
ATOM 957 C C . ASN A 1 117 ? 0.725 -6.521 2.168 1.00 96.12 117 ASN A C 1
ATOM 959 O O . ASN A 1 117 ? 1.436 -7.172 1.406 1.00 96.12 117 ASN A O 1
ATOM 963 N N . LEU A 1 118 ? 0.134 -5.389 1.772 1.00 97.19 118 LEU A N 1
ATOM 964 C CA . LEU A 1 118 ? 0.276 -4.841 0.418 1.00 97.19 118 LEU A CA 1
ATOM 965 C C . LEU A 1 118 ? 1.601 -4.102 0.204 1.00 97.19 118 LEU A C 1
ATOM 967 O O . LEU A 1 118 ? 2.124 -4.108 -0.910 1.00 97.19 118 LEU A O 1
ATOM 971 N N . ILE A 1 119 ? 2.149 -3.466 1.243 1.00 95.62 119 ILE A N 1
ATOM 972 C CA . ILE A 1 119 ? 3.397 -2.696 1.125 1.00 95.62 119 ILE A CA 1
ATOM 973 C C . ILE A 1 119 ? 4.588 -3.568 0.685 1.00 95.62 119 ILE A C 1
ATOM 975 O O . ILE A 1 119 ? 5.248 -3.181 -0.282 1.00 95.62 119 ILE A O 1
ATOM 979 N N . PRO A 1 120 ? 4.839 -4.755 1.275 1.00 97.19 120 PRO A N 1
ATOM 980 C CA . PRO A 1 120 ? 5.886 -5.665 0.805 1.00 97.19 120 PRO A CA 1
ATOM 981 C C . PRO A 1 120 ? 5.760 -6.043 -0.671 1.00 97.19 120 PRO A C 1
ATOM 983 O O . PRO A 1 120 ? 6.767 -6.151 -1.364 1.00 97.19 120 PRO A O 1
ATOM 986 N N . ILE A 1 121 ? 4.530 -6.198 -1.172 1.00 96.81 121 ILE A N 1
ATOM 987 C CA . ILE A 1 121 ? 4.277 -6.522 -2.580 1.00 96.81 121 ILE A CA 1
ATOM 988 C C . ILE A 1 121 ? 4.725 -5.358 -3.470 1.00 96.81 121 ILE A C 1
ATOM 990 O O . ILE A 1 121 ? 5.454 -5.569 -4.434 1.00 96.81 121 ILE A O 1
ATOM 994 N N . ALA A 1 122 ? 4.353 -4.120 -3.128 1.00 96.12 122 ALA A N 1
ATOM 995 C CA . ALA A 1 122 ? 4.791 -2.943 -3.881 1.00 96.12 122 ALA A CA 1
ATOM 996 C C . ALA A 1 122 ? 6.319 -2.773 -3.860 1.00 96.12 122 ALA A C 1
ATOM 998 O O . ALA A 1 122 ? 6.908 -2.422 -4.881 1.00 96.12 122 ALA A O 1
ATOM 999 N N . ILE A 1 123 ? 6.962 -3.056 -2.723 1.00 96.12 123 ILE A N 1
ATOM 1000 C CA . ILE A 1 123 ? 8.424 -3.043 -2.592 1.00 96.12 123 ILE A CA 1
ATOM 1001 C C . ILE A 1 123 ? 9.065 -4.082 -3.524 1.00 96.12 123 ILE A C 1
ATOM 1003 O O . ILE A 1 123 ? 10.007 -3.748 -4.239 1.00 96.12 123 ILE A O 1
ATOM 1007 N N . ALA A 1 124 ? 8.545 -5.311 -3.555 1.00 96.12 124 ALA A N 1
ATOM 1008 C CA . ALA A 1 124 ? 9.077 -6.385 -4.396 1.00 96.12 124 ALA A CA 1
ATOM 1009 C C . ALA A 1 124 ? 8.931 -6.090 -5.901 1.00 96.12 124 ALA A C 1
ATOM 1011 O O . ALA A 1 124 ? 9.853 -6.334 -6.685 1.00 96.12 124 ALA A O 1
ATOM 1012 N N . GLU A 1 125 ? 7.800 -5.515 -6.316 1.00 95.06 125 GLU A N 1
ATOM 1013 C CA . GLU A 1 125 ? 7.600 -5.085 -7.706 1.00 95.06 125 GLU A CA 1
ATOM 1014 C C . GLU A 1 125 ? 8.559 -3.943 -8.080 1.00 95.06 125 GLU A C 1
ATOM 1016 O O . GLU A 1 125 ? 9.121 -3.928 -9.177 1.00 95.06 125 GLU A O 1
ATOM 1021 N N . LEU A 1 126 ? 8.807 -3.011 -7.152 1.00 93.62 126 LEU A N 1
ATOM 1022 C CA . LEU A 1 126 ? 9.761 -1.922 -7.354 1.00 93.62 126 LEU A CA 1
ATOM 1023 C C . LEU A 1 126 ? 11.204 -2.441 -7.458 1.00 93.62 126 LEU A C 1
ATOM 1025 O O . LEU A 1 126 ? 11.973 -1.948 -8.282 1.00 93.62 126 LEU A O 1
ATOM 1029 N N . ASP A 1 127 ? 11.562 -3.462 -6.676 1.00 93.00 127 ASP A N 1
ATOM 1030 C CA . ASP A 1 127 ? 12.862 -4.136 -6.769 1.00 93.00 127 ASP A CA 1
ATOM 1031 C C . ASP A 1 127 ? 13.039 -4.848 -8.115 1.00 93.00 127 ASP A C 1
ATOM 1033 O O . ASP A 1 127 ? 14.093 -4.723 -8.740 1.00 93.00 127 ASP A O 1
ATOM 1037 N N . THR A 1 128 ? 11.997 -5.530 -8.594 1.00 91.44 128 THR A N 1
ATOM 1038 C CA . THR A 1 128 ? 12.002 -6.198 -9.906 1.00 91.44 128 THR A CA 1
ATOM 1039 C C . THR A 1 128 ? 12.210 -5.183 -11.031 1.00 91.44 128 THR A C 1
ATOM 1041 O O . THR A 1 128 ? 13.042 -5.378 -11.916 1.00 91.44 128 THR A O 1
ATOM 1044 N N . LEU A 1 129 ? 11.496 -4.054 -10.980 1.00 89.62 129 LEU A N 1
ATOM 1045 C CA . LEU A 1 129 ? 11.663 -2.965 -11.941 1.00 89.62 129 LEU A CA 1
ATOM 1046 C C . LEU A 1 129 ? 13.065 -2.341 -11.874 1.00 89.62 129 LEU A C 1
ATOM 1048 O O . LEU A 1 129 ? 13.642 -2.007 -12.911 1.00 89.62 129 LEU A O 1
ATOM 1052 N N . ASN A 1 130 ? 13.619 -2.188 -10.672 1.00 88.38 130 ASN A N 1
ATOM 1053 C CA . ASN A 1 130 ? 14.958 -1.648 -10.479 1.00 88.38 130 ASN A CA 1
ATOM 1054 C C . ASN A 1 130 ? 16.034 -2.568 -11.079 1.00 88.38 130 ASN A C 1
ATOM 1056 O O . ASN A 1 130 ? 16.942 -2.067 -11.734 1.00 88.38 130 ASN A O 1
ATOM 1060 N N . GLN A 1 131 ? 15.908 -3.890 -10.923 1.00 86.56 131 GLN A N 1
ATOM 1061 C CA . GLN A 1 131 ? 16.803 -4.869 -11.560 1.00 86.56 131 GLN A CA 1
ATOM 1062 C C . GLN A 1 131 ? 16.737 -4.775 -13.088 1.00 86.56 131 GLN A C 1
ATOM 1064 O O . GLN A 1 131 ? 17.758 -4.564 -13.736 1.00 86.56 131 GLN A O 1
ATOM 1069 N N . LEU A 1 132 ? 15.528 -4.785 -13.657 1.00 82.94 132 LEU A N 1
ATOM 1070 C CA . LEU A 1 132 ? 15.339 -4.679 -15.108 1.00 82.94 132 LEU A CA 1
ATOM 1071 C C . LEU A 1 132 ? 15.882 -3.367 -15.685 1.00 82.94 132 LEU A C 1
ATOM 1073 O O . LEU A 1 132 ? 16.402 -3.340 -16.797 1.00 82.94 132 LEU A O 1
ATOM 1077 N N . SER A 1 133 ? 15.785 -2.273 -14.928 1.00 75.75 133 SER A N 1
ATOM 1078 C CA . SER A 1 133 ? 16.320 -0.972 -15.345 1.00 75.75 133 SER A CA 1
ATOM 1079 C C . SER A 1 133 ? 17.853 -0.952 -15.389 1.00 75.75 133 SER A C 1
ATOM 1081 O O . SER A 1 133 ? 18.422 -0.162 -16.136 1.00 75.75 133 SER A O 1
ATOM 1083 N N . ILE A 1 134 ? 18.520 -1.799 -14.597 1.00 67.44 134 ILE A N 1
ATOM 1084 C CA . ILE A 1 134 ? 19.982 -1.961 -14.596 1.00 67.44 134 ILE A CA 1
ATOM 1085 C C . ILE A 1 134 ? 20.408 -2.841 -15.773 1.00 67.44 134 ILE A C 1
ATOM 1087 O O . ILE A 1 134 ? 21.331 -2.480 -16.499 1.00 67.44 134 ILE A O 1
ATOM 1091 N N . ASP A 1 135 ? 19.707 -3.952 -15.992 1.00 58.44 135 ASP A N 1
ATOM 1092 C CA . ASP A 1 135 ? 20.072 -4.941 -17.013 1.00 58.44 135 ASP A CA 1
ATOM 1093 C C . ASP A 1 135 ? 19.911 -4.410 -18.441 1.00 58.44 135 ASP A C 1
ATOM 1095 O O . ASP A 1 135 ? 20.644 -4.803 -19.347 1.00 58.44 135 ASP A O 1
ATOM 1099 N N . LEU A 1 136 ? 18.968 -3.490 -18.652 1.00 58.91 136 LEU A N 1
ATOM 1100 C CA . LEU A 1 136 ? 18.707 -2.920 -19.971 1.00 58.91 136 LEU A CA 1
ATOM 1101 C C . LEU A 1 136 ? 19.675 -1.791 -20.365 1.00 58.91 136 LEU A C 1
ATOM 1103 O O . LEU A 1 136 ? 19.580 -1.326 -21.498 1.00 58.91 136 LEU A O 1
ATOM 1107 N N . ASN A 1 137 ? 20.572 -1.351 -19.465 1.00 53.44 137 ASN A N 1
ATOM 1108 C CA . ASN A 1 137 ? 21.525 -0.243 -19.655 1.00 53.44 137 ASN A CA 1
ATOM 1109 C C . ASN A 1 137 ? 20.934 0.911 -20.496 1.00 53.44 137 ASN A C 1
ATOM 1111 O O . ASN A 1 137 ? 21.533 1.384 -21.460 1.00 53.44 137 ASN A O 1
ATOM 1115 N N . VAL A 1 138 ? 19.687 1.283 -20.184 1.00 52.12 138 VAL A N 1
ATOM 1116 C CA . VAL A 1 138 ? 18.937 2.282 -20.946 1.00 52.12 138 VAL A CA 1
ATOM 1117 C C . VAL A 1 138 ? 19.461 3.639 -20.521 1.00 52.12 138 VAL A C 1
ATOM 1119 O O . VAL A 1 138 ? 19.393 3.976 -19.334 1.00 52.12 138 VAL A O 1
ATOM 1122 N N . ASP A 1 139 ? 19.963 4.423 -21.475 1.00 44.75 139 ASP A N 1
ATOM 1123 C CA . ASP A 1 139 ? 20.235 5.835 -21.230 1.00 44.75 139 ASP A CA 1
ATOM 1124 C C . ASP A 1 139 ? 18.984 6.472 -20.608 1.00 44.75 139 ASP A C 1
ATOM 1126 O O . ASP A 1 139 ? 17.868 6.228 -21.089 1.00 44.75 139 ASP A O 1
ATOM 1130 N N . PRO A 1 140 ? 19.121 7.255 -19.518 1.00 48.19 140 PRO A N 1
ATOM 1131 C CA . PRO A 1 140 ? 17.974 7.924 -18.922 1.00 48.19 140 PRO A CA 1
ATOM 1132 C C . PRO A 1 140 ? 17.239 8.673 -20.036 1.00 48.19 140 PRO A C 1
ATOM 1134 O O . PRO A 1 140 ? 17.911 9.285 -20.870 1.00 48.19 140 PRO A O 1
ATOM 1137 N N . PRO A 1 141 ? 15.894 8.614 -20.097 1.00 43.56 141 PRO A N 1
ATOM 1138 C CA . PRO A 1 141 ? 15.156 9.235 -21.184 1.00 43.56 141 PRO A CA 1
ATOM 1139 C C . PRO A 1 141 ? 15.619 10.682 -21.306 1.00 43.56 141 PRO A C 1
ATOM 1141 O O . PRO A 1 141 ? 15.456 11.472 -20.373 1.00 43.56 141 PRO A O 1
ATOM 1144 N N . ILE A 1 142 ? 16.257 11.004 -22.435 1.00 43.56 142 ILE A N 1
ATOM 1145 C CA . ILE A 1 142 ? 16.667 12.364 -22.753 1.00 43.56 142 ILE A CA 1
ATOM 1146 C C . ILE A 1 142 ? 15.372 13.164 -22.765 1.00 43.56 142 ILE A C 1
ATOM 1148 O O . ILE A 1 142 ? 14.553 13.041 -23.678 1.00 43.56 142 ILE A O 1
ATOM 1152 N N . VAL A 1 143 ? 15.164 13.968 -21.722 1.00 49.69 143 VAL A N 1
ATOM 1153 C CA . VAL A 1 143 ? 14.151 15.017 -21.719 1.00 49.69 143 VAL A CA 1
ATOM 1154 C C . VAL A 1 143 ? 14.653 16.047 -22.718 1.00 49.69 143 VAL A C 1
ATOM 1156 O O . VAL A 1 143 ? 15.342 17.004 -22.368 1.00 49.69 143 VAL A O 1
ATOM 1159 N N . GLY A 1 144 ? 14.394 15.782 -23.998 1.00 38.94 144 GLY A N 1
ATOM 1160 C CA . GLY A 1 144 ? 14.727 16.701 -25.068 1.00 38.94 144 GLY A CA 1
ATOM 1161 C C . GLY A 1 144 ? 14.064 18.046 -24.767 1.00 38.94 144 GLY A C 1
ATOM 1162 O O . GLY A 1 144 ? 12.909 18.064 -24.317 1.00 38.94 144 GLY A O 1
ATOM 1163 N N . PRO A 1 145 ? 14.759 19.178 -24.967 1.00 43.25 145 PRO A N 1
ATOM 1164 C CA . PRO A 1 145 ? 14.118 20.476 -24.854 1.00 43.25 145 PRO A CA 1
ATOM 1165 C C . PRO A 1 145 ? 12.899 20.480 -25.779 1.00 43.25 145 PRO A C 1
ATOM 1167 O O . PRO A 1 145 ? 12.987 20.061 -26.935 1.00 43.25 145 PRO A O 1
ATOM 1170 N N . ARG A 1 146 ? 11.743 20.896 -25.244 1.00 41.75 146 ARG A N 1
ATOM 1171 C CA . ARG A 1 146 ? 10.506 21.045 -26.020 1.00 41.75 146 ARG A CA 1
ATOM 1172 C C . ARG A 1 146 ? 10.831 21.776 -27.323 1.00 41.75 146 ARG A C 1
ATOM 1174 O O . ARG A 1 146 ? 11.348 22.891 -27.276 1.00 41.75 146 ARG A O 1
ATOM 1181 N N . LEU A 1 147 ? 10.504 21.158 -28.458 1.00 39.91 147 LEU A N 1
ATOM 1182 C CA . LEU A 1 147 ? 10.532 21.831 -29.753 1.00 39.91 147 LEU A CA 1
ATOM 1183 C C . LEU A 1 147 ? 9.712 23.131 -29.649 1.00 39.91 147 LEU A C 1
ATOM 1185 O O . LEU A 1 147 ? 8.618 23.097 -29.069 1.00 39.91 147 LEU A O 1
ATOM 1189 N N . PRO A 1 148 ? 10.210 24.268 -30.170 1.00 42.84 148 PRO A N 1
ATOM 1190 C CA . PRO A 1 148 ? 9.449 25.507 -30.172 1.00 42.84 148 PRO A CA 1
ATOM 1191 C C . PRO A 1 148 ? 8.140 25.278 -30.928 1.00 42.84 148 PRO A C 1
ATOM 1193 O O . PRO A 1 148 ? 8.147 24.850 -32.082 1.00 42.84 148 PRO A O 1
ATOM 1196 N N . GLN A 1 149 ? 7.006 25.535 -30.274 1.00 43.34 149 GLN A N 1
ATOM 1197 C CA . GLN A 1 149 ? 5.731 25.632 -30.978 1.00 43.34 149 GLN A CA 1
ATOM 1198 C C . GLN A 1 149 ? 5.841 26.734 -32.043 1.00 43.34 149 GLN A C 1
ATOM 1200 O O . GLN A 1 149 ? 6.415 27.787 -31.749 1.00 43.34 149 GLN A O 1
ATOM 1205 N N . PRO A 1 150 ? 5.300 26.533 -33.257 1.00 36.25 150 PRO A N 1
ATOM 1206 C CA . PRO A 1 150 ? 5.296 27.582 -34.264 1.00 36.25 150 PRO A CA 1
ATOM 1207 C C . PRO A 1 150 ? 4.493 28.781 -33.733 1.00 36.25 150 PRO A C 1
ATOM 1209 O O . PRO A 1 150 ? 3.390 28.587 -33.207 1.00 36.25 150 PRO A O 1
ATOM 1212 N N . PRO A 1 151 ? 5.029 30.011 -33.822 1.00 39.78 151 PRO A N 1
ATOM 1213 C CA . PRO A 1 151 ? 4.339 31.190 -33.328 1.00 39.78 151 PRO A CA 1
ATOM 1214 C C . PRO A 1 151 ? 3.037 31.385 -34.104 1.00 39.78 151 PRO A C 1
ATOM 1216 O O . PRO A 1 151 ? 3.007 31.376 -35.336 1.00 39.78 151 PRO A O 1
ATOM 1219 N N . GLN A 1 152 ? 1.947 31.546 -33.357 1.00 43.53 152 GLN A N 1
ATOM 1220 C CA . GLN A 1 152 ? 0.662 31.938 -33.909 1.00 43.53 152 GLN A CA 1
ATOM 1221 C C . GLN A 1 152 ? 0.802 33.329 -34.527 1.00 43.53 152 GLN A C 1
ATOM 1223 O O . GLN A 1 152 ? 1.158 34.300 -33.865 1.00 43.53 152 GLN A O 1
ATOM 1228 N N . ASN A 1 153 ? 0.536 33.368 -35.824 1.00 42.31 153 ASN A N 1
ATOM 1229 C CA . ASN A 1 153 ? 0.447 34.543 -36.665 1.00 42.31 153 ASN A CA 1
ATOM 1230 C C . ASN A 1 153 ? -0.569 35.540 -36.074 1.00 42.31 153 ASN A C 1
ATOM 1232 O O . ASN A 1 153 ? -1.763 35.243 -36.033 1.00 42.31 153 ASN A O 1
ATOM 1236 N N . ILE A 1 154 ? -0.104 36.705 -35.617 1.00 42.22 154 ILE A N 1
ATOM 1237 C CA . ILE A 1 154 ? -0.957 37.866 -35.346 1.00 42.22 154 ILE A CA 1
ATOM 1238 C C . ILE A 1 154 ? -0.347 39.046 -36.100 1.00 42.22 154 ILE A C 1
ATOM 1240 O O . ILE A 1 154 ? 0.796 39.439 -35.876 1.00 42.22 154 ILE A O 1
ATOM 1244 N N . THR A 1 155 ? -1.131 39.547 -37.046 1.00 36.75 155 THR A N 1
ATOM 1245 C CA . THR A 1 155 ? -0.858 40.669 -37.944 1.00 36.75 155 THR A CA 1
ATOM 1246 C C . THR A 1 155 ? -0.703 42.019 -37.218 1.00 36.75 155 THR A C 1
ATOM 1248 O O . THR A 1 155 ? -1.133 42.153 -36.072 1.00 36.75 155 THR A O 1
ATOM 1251 N N . PRO A 1 156 ? -0.096 43.023 -37.883 1.00 49.38 156 PRO A N 1
ATOM 1252 C CA . PRO A 1 156 ? 0.603 44.149 -37.258 1.00 49.38 156 PRO A CA 1
ATOM 1253 C C . PRO A 1 156 ? -0.227 45.442 -37.199 1.00 49.38 156 PRO A C 1
ATOM 1255 O O . PRO A 1 156 ? -1.131 45.609 -38.012 1.00 49.38 156 PRO A O 1
ATOM 1258 N N . PHE A 1 157 ? 0.125 46.355 -36.275 1.00 35.00 157 PHE A N 1
ATOM 1259 C CA . PHE A 1 157 ? 0.453 47.791 -36.483 1.00 35.00 157 PHE A CA 1
ATOM 1260 C C . PHE A 1 157 ? 0.335 48.640 -35.186 1.00 35.00 157 PHE A C 1
ATOM 1262 O O . PHE A 1 157 ? -0.220 48.152 -34.203 1.00 35.00 157 PHE A O 1
ATOM 1269 N N . PRO A 1 158 ? 0.975 49.833 -35.109 1.00 54.22 158 PRO A N 1
ATOM 1270 C CA . PRO A 1 158 ? 1.859 50.219 -34.003 1.00 54.22 158 PRO A CA 1
ATOM 1271 C C . PRO A 1 158 ? 1.382 51.487 -33.264 1.00 54.22 158 PRO A C 1
ATOM 1273 O O . PRO A 1 158 ? 0.375 52.063 -33.644 1.00 54.22 158 PRO A O 1
ATOM 1276 N N . THR A 1 159 ? 2.118 51.924 -32.231 1.00 34.72 159 THR A N 1
ATOM 1277 C CA . THR A 1 159 ? 2.758 53.262 -32.107 1.00 34.72 159 THR A CA 1
ATOM 1278 C C . THR A 1 159 ? 3.141 53.564 -30.648 1.00 34.72 159 THR A C 1
ATOM 1280 O O . THR A 1 159 ? 2.284 53.616 -29.776 1.00 34.72 159 THR A O 1
ATOM 1283 N N . SER A 1 160 ? 4.451 53.745 -30.434 1.00 40.06 160 SER A N 1
ATOM 1284 C CA . SER A 1 160 ? 5.144 54.707 -29.549 1.00 40.06 160 SER A CA 1
ATOM 1285 C C . SER A 1 160 ? 4.422 55.319 -28.334 1.00 40.06 160 SER A C 1
ATOM 1287 O O . SER A 1 160 ? 3.444 56.032 -28.511 1.00 40.06 160 SER A O 1
ATOM 1289 N N . PHE A 1 161 ? 5.042 55.241 -27.146 1.00 35.91 161 PHE A N 1
ATOM 1290 C CA . PHE A 1 161 ? 5.738 56.381 -26.515 1.00 35.91 161 PHE A CA 1
ATOM 1291 C C . PHE A 1 161 ? 6.637 55.928 -25.346 1.00 35.91 161 PHE A C 1
ATOM 1293 O O . PHE A 1 161 ? 6.477 54.849 -24.785 1.00 35.91 161 PHE A O 1
ATOM 1300 N N . SER A 1 162 ? 7.637 56.763 -25.080 1.00 35.34 162 SER A N 1
ATOM 1301 C CA . SER A 1 162 ? 8.864 56.548 -24.313 1.00 35.34 162 SER A CA 1
ATOM 1302 C C . SER A 1 162 ? 8.768 56.979 -22.839 1.00 35.34 162 SER A C 1
ATOM 1304 O O . SER A 1 162 ? 7.970 57.851 -22.505 1.00 35.34 162 SER A O 1
ATOM 1306 N N . SER A 1 163 ? 9.720 56.457 -22.053 1.00 34.09 163 SER A N 1
ATOM 1307 C CA . SER A 1 163 ? 10.448 57.101 -20.939 1.00 34.09 163 SER A CA 1
ATOM 1308 C C . SER A 1 163 ? 10.155 56.667 -19.493 1.00 34.09 163 SER A C 1
ATOM 1310 O O . SER A 1 163 ? 9.024 56.581 -19.030 1.00 34.09 163 SER A O 1
ATOM 1312 N N . SER A 1 164 ? 11.283 56.407 -18.829 1.00 42.09 164 SER A N 1
ATOM 1313 C CA . SER A 1 164 ? 11.579 55.985 -17.460 1.00 42.09 164 SER A CA 1
ATOM 1314 C C . SER A 1 164 ? 11.120 56.946 -16.358 1.00 42.09 164 SER A C 1
ATOM 1316 O O . SER A 1 164 ? 11.053 58.143 -16.601 1.00 42.09 164 SER A O 1
ATOM 1318 N N . ASP A 1 165 ? 10.935 56.434 -15.132 1.00 34.03 165 ASP A N 1
ATOM 1319 C CA . ASP A 1 165 ? 11.728 56.856 -13.960 1.00 34.03 165 ASP A CA 1
ATOM 1320 C C . ASP A 1 165 ? 11.487 55.986 -12.709 1.00 34.03 165 ASP A C 1
ATOM 1322 O O . ASP A 1 165 ? 10.557 55.185 -12.635 1.00 34.03 165 ASP A O 1
ATOM 1326 N N . SER A 1 166 ? 12.433 56.093 -11.774 1.00 38.44 166 SER A N 1
ATOM 1327 C CA . SER A 1 166 ? 12.770 55.157 -10.690 1.00 38.44 166 SER A CA 1
ATOM 1328 C C . SER A 1 166 ? 12.072 55.429 -9.340 1.00 38.44 166 SER A C 1
ATOM 1330 O O . SER A 1 166 ? 11.473 56.481 -9.144 1.00 38.44 166 SER A O 1
ATOM 1332 N N . SER A 1 167 ? 12.323 54.518 -8.377 1.00 37.62 167 SER A N 1
ATOM 1333 C CA . SER A 1 167 ? 11.989 54.482 -6.925 1.00 37.62 167 SER A CA 1
ATOM 1334 C C . SER A 1 167 ? 10.682 53.728 -6.591 1.00 37.62 167 SER A C 1
ATOM 1336 O O . SER A 1 167 ? 9.711 53.824 -7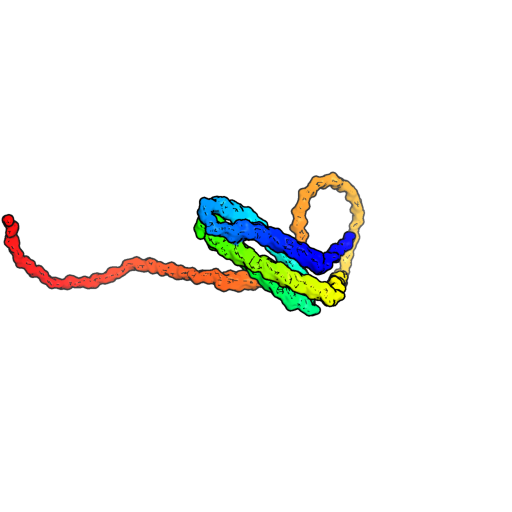.323 1.00 37.62 167 SER A O 1
ATOM 1338 N N . SER A 1 168 ? 10.565 52.856 -5.580 1.00 32.56 168 SER A N 1
ATOM 1339 C CA . SER A 1 168 ? 11.273 52.707 -4.301 1.00 32.56 168 SER A CA 1
ATOM 1340 C C . SER A 1 168 ? 11.103 51.278 -3.768 1.00 32.56 168 SER A C 1
ATOM 1342 O O . SER A 1 168 ? 10.077 50.638 -3.990 1.00 32.56 168 SER A O 1
ATOM 1344 N N . SER A 1 169 ? 12.072 50.806 -2.989 1.00 42.84 169 SER A N 1
ATOM 1345 C CA . SER A 1 169 ? 11.982 49.577 -2.201 1.00 42.84 169 SER A CA 1
ATOM 1346 C C . SER A 1 169 ? 10.958 49.701 -1.069 1.00 42.84 169 SER A C 1
ATOM 1348 O O . SER A 1 169 ? 11.066 50.599 -0.236 1.00 42.84 169 SER A O 1
ATOM 1350 N N . SER A 1 170 ? 10.047 48.737 -0.954 1.00 34.44 170 SER A N 1
ATOM 1351 C CA . SER A 1 170 ? 9.484 48.323 0.334 1.00 34.44 170 SER A CA 1
ATOM 1352 C C . SER A 1 170 ? 9.017 46.868 0.266 1.00 34.44 170 SER A C 1
ATOM 1354 O O . SER A 1 170 ? 8.350 46.416 -0.661 1.00 34.44 170 SER A O 1
ATOM 1356 N N . SER A 1 171 ? 9.482 46.106 1.246 1.00 44.62 171 SER A N 1
ATOM 1357 C CA . SER A 1 171 ? 9.241 44.688 1.455 1.00 44.62 171 SER A CA 1
ATOM 1358 C C . SER A 1 171 ? 7.777 44.416 1.780 1.00 44.62 171 SER A C 1
ATOM 1360 O O . SER A 1 171 ? 7.190 45.066 2.641 1.00 44.62 171 SER A O 1
ATOM 1362 N N . SER A 1 172 ? 7.193 43.400 1.146 1.00 32.91 172 SER A N 1
ATOM 1363 C CA . SER A 1 172 ? 6.008 42.708 1.658 1.00 32.91 172 SER A CA 1
ATOM 1364 C C . SER A 1 172 ? 5.909 41.316 1.047 1.00 32.91 172 SER A C 1
ATOM 1366 O O . SER A 1 172 ? 5.707 41.126 -0.149 1.00 32.91 172 SER A O 1
ATOM 1368 N N . TYR A 1 173 ? 6.087 40.337 1.919 1.00 44.25 173 TYR A N 1
ATOM 1369 C CA . TYR A 1 173 ? 5.898 38.911 1.715 1.00 44.25 173 TYR A CA 1
ATOM 1370 C C . TYR A 1 173 ? 4.442 38.658 1.301 1.00 44.25 173 TYR A C 1
ATOM 1372 O O . TYR A 1 173 ? 3.519 38.977 2.047 1.00 44.25 173 TYR A O 1
ATOM 1380 N N . SER A 1 174 ? 4.226 38.102 0.109 1.00 34.94 174 SER A N 1
ATOM 1381 C CA . SER A 1 174 ? 2.902 37.682 -0.355 1.00 34.94 174 SER A CA 1
ATOM 1382 C C . SER A 1 174 ? 3.042 36.511 -1.325 1.00 34.94 174 SER A C 1
ATOM 1384 O O . SER A 1 174 ? 3.442 36.647 -2.482 1.00 34.94 174 SER A O 1
ATOM 1386 N N . SER A 1 175 ? 2.747 35.329 -0.798 1.00 47.69 175 SER A N 1
ATOM 1387 C CA . SER A 1 175 ? 2.625 34.055 -1.492 1.00 47.69 175 SER A CA 1
ATOM 1388 C C . SER A 1 175 ? 1.471 34.101 -2.498 1.00 47.69 175 SER A C 1
ATOM 1390 O O . SER A 1 175 ? 0.317 33.837 -2.169 1.00 47.69 175 SER A O 1
ATOM 1392 N N . SER A 1 176 ? 1.782 34.410 -3.757 1.00 34.44 176 SER A N 1
ATOM 1393 C CA . SER A 1 176 ? 0.821 34.387 -4.864 1.00 34.44 176 SER A CA 1
ATOM 1394 C C . SER A 1 176 ? 0.994 33.117 -5.701 1.00 34.44 176 SER A C 1
ATOM 1396 O O . SER A 1 176 ? 1.716 33.056 -6.694 1.00 34.44 176 SER A O 1
ATOM 1398 N N . LEU A 1 177 ? 0.283 32.075 -5.266 1.00 42.56 177 LEU A N 1
ATOM 1399 C CA . LEU A 1 177 ? 0.030 30.849 -6.014 1.00 42.56 177 LEU A CA 1
ATOM 1400 C C . LEU A 1 177 ? -0.804 31.203 -7.260 1.00 42.56 177 LEU A C 1
ATOM 1402 O O . LEU A 1 177 ? -2.030 31.279 -7.206 1.00 42.56 177 LEU A O 1
ATOM 1406 N N . SER A 1 178 ? -0.148 31.450 -8.390 1.00 41.28 178 SER A N 1
ATOM 1407 C CA . SER A 1 178 ? -0.819 31.574 -9.683 1.00 41.28 178 SER A CA 1
ATOM 1408 C C . SER A 1 178 ? -0.214 30.587 -10.676 1.00 41.28 178 SER A C 1
ATOM 1410 O O . SER A 1 178 ? 0.996 30.541 -10.869 1.00 41.28 178 SER A O 1
ATOM 1412 N N . GLY A 1 179 ? -1.077 29.786 -11.312 1.00 36.94 179 GLY A N 1
ATOM 1413 C CA . GLY A 1 179 ? -0.763 29.274 -12.645 1.00 36.94 179 GLY A CA 1
ATOM 1414 C C . GLY A 1 179 ? -0.797 27.769 -12.905 1.00 36.94 179 GLY A C 1
ATOM 1415 O O . GLY A 1 179 ? -0.230 27.368 -13.915 1.00 36.94 179 GLY A O 1
ATOM 1416 N N . ILE A 1 180 ? -1.488 26.920 -12.132 1.00 40.25 180 ILE A N 1
ATOM 1417 C CA . ILE A 1 180 ? -1.858 25.593 -12.671 1.00 40.25 180 ILE A CA 1
ATOM 1418 C C . ILE A 1 180 ? -3.063 25.793 -13.598 1.00 40.25 180 ILE A C 1
ATOM 1420 O O . ILE A 1 180 ? -4.220 25.669 -13.193 1.00 40.25 180 ILE A O 1
ATOM 1424 N N . ARG A 1 181 ? -2.801 26.162 -14.859 1.00 45.66 181 ARG A N 1
ATOM 1425 C CA . ARG A 1 181 ? -3.808 26.090 -15.926 1.00 45.66 181 ARG A CA 1
ATOM 1426 C C . ARG A 1 181 ? -4.108 24.613 -16.182 1.00 45.66 181 ARG A C 1
ATOM 1428 O O . ARG A 1 181 ? -3.422 23.961 -16.961 1.00 45.66 181 ARG A O 1
ATOM 1435 N N . VAL A 1 182 ? -5.125 24.091 -15.499 1.00 47.34 182 VAL A N 1
ATOM 1436 C CA . VAL A 1 182 ? -5.697 22.770 -15.782 1.00 47.34 182 VAL A CA 1
ATOM 1437 C C . VAL A 1 182 ? -6.213 22.790 -17.217 1.00 47.34 182 VAL A C 1
ATOM 1439 O O . VAL A 1 182 ? -7.040 23.634 -17.573 1.00 47.34 182 VAL A O 1
ATOM 1442 N N . HIS A 1 183 ? -5.702 21.888 -18.050 1.00 45.16 183 HIS A N 1
ATOM 1443 C CA . HIS A 1 183 ? -6.120 21.789 -19.438 1.00 45.16 183 HIS A CA 1
ATOM 1444 C C . HIS A 1 183 ? -7.629 21.468 -19.482 1.00 45.16 183 HIS A C 1
ATOM 1446 O O . HIS A 1 183 ? -8.094 20.593 -18.746 1.00 45.16 183 HIS A O 1
ATOM 1452 N N . PRO A 1 184 ? -8.444 22.153 -20.305 1.00 51.44 184 PRO A N 1
ATOM 1453 C CA . PRO A 1 184 ? -9.901 21.985 -20.284 1.00 51.44 184 PRO A CA 1
ATOM 1454 C C . PRO A 1 184 ? -10.360 20.551 -20.612 1.00 51.44 184 PRO A C 1
ATOM 1456 O O . PRO A 1 184 ? -11.427 20.134 -20.156 1.00 51.44 184 PRO A O 1
ATOM 1459 N N . LEU A 1 185 ? -9.537 19.768 -21.324 1.00 51.09 185 LEU A N 1
ATOM 1460 C CA . LEU A 1 185 ? -9.774 18.334 -21.539 1.00 51.09 185 LEU A CA 1
ATOM 1461 C C . LEU A 1 185 ? -9.630 17.498 -20.254 1.00 51.09 185 LEU A C 1
ATOM 1463 O O . LEU A 1 185 ? -10.434 16.589 -20.047 1.00 51.09 185 LEU A O 1
ATOM 1467 N N . ASP A 1 186 ? -8.715 17.852 -19.347 1.00 58.84 186 ASP A N 1
ATOM 1468 C CA . ASP A 1 186 ? -8.540 17.163 -18.058 1.00 58.84 186 ASP A CA 1
ATOM 1469 C C . ASP A 1 186 ? -9.709 17.457 -17.116 1.00 58.84 186 ASP A C 1
ATOM 1471 O O . ASP A 1 186 ? -10.202 16.574 -16.412 1.00 58.84 186 ASP A O 1
ATOM 1475 N N . MET A 1 187 ? -10.241 18.682 -17.174 1.00 67.12 187 MET A N 1
ATOM 1476 C CA . MET A 1 187 ? -11.450 19.062 -16.442 1.00 67.12 187 MET A CA 1
ATOM 1477 C C . MET A 1 187 ? -12.678 18.288 -16.950 1.00 67.12 187 MET A C 1
ATOM 1479 O O . MET A 1 187 ? -13.515 17.852 -16.155 1.00 67.12 187 MET A O 1
ATOM 1483 N N . ALA A 1 188 ? -12.799 18.090 -18.268 1.00 68.81 188 ALA A N 1
ATOM 1484 C CA . ALA A 1 188 ? -13.895 17.329 -18.866 1.00 68.81 188 ALA A CA 1
ATOM 1485 C C . ALA A 1 188 ? -13.807 15.834 -18.518 1.00 68.81 188 ALA A C 1
ATOM 1487 O O . ALA A 1 188 ? -14.809 15.249 -18.090 1.00 68.81 188 ALA A O 1
ATOM 1488 N N . ALA A 1 189 ? -12.615 15.239 -18.613 1.00 67.19 189 ALA A N 1
ATOM 1489 C CA . ALA A 1 189 ? -12.370 13.844 -18.254 1.00 67.19 189 ALA A CA 1
ATOM 1490 C C . ALA A 1 189 ? -12.610 13.592 -16.757 1.00 67.19 189 ALA A C 1
ATOM 1492 O O . ALA A 1 189 ? -13.350 12.671 -16.397 1.00 67.19 189 ALA A O 1
ATOM 1493 N N . ALA A 1 190 ? -12.107 14.471 -15.884 1.00 65.38 190 ALA A N 1
ATOM 1494 C CA . ALA A 1 190 ? -12.368 14.407 -14.449 1.00 65.38 190 ALA A CA 1
ATOM 1495 C C . ALA A 1 190 ? -13.871 14.530 -14.149 1.00 65.38 190 ALA A C 1
ATOM 1497 O O . ALA A 1 190 ? -14.421 13.768 -13.353 1.00 65.38 190 ALA A O 1
ATOM 1498 N N . LYS A 1 191 ? -14.589 15.427 -14.836 1.00 76.50 191 LYS A N 1
ATOM 1499 C CA . LYS A 1 191 ? -16.041 15.599 -14.658 1.00 76.50 191 LYS A CA 1
ATOM 1500 C C . LYS A 1 191 ? -16.832 14.369 -15.113 1.00 76.50 191 LYS A C 1
ATOM 1502 O O . LYS A 1 191 ? -17.840 14.038 -14.481 1.00 76.50 191 LYS A O 1
ATOM 1507 N N . ILE A 1 192 ? -16.389 13.678 -16.164 1.00 73.81 192 ILE A N 1
ATOM 1508 C CA . ILE A 1 192 ? -16.973 12.403 -16.611 1.00 73.81 192 ILE A CA 1
ATOM 1509 C C . ILE A 1 192 ? -16.686 11.303 -15.581 1.00 73.81 192 ILE A C 1
ATOM 1511 O O . ILE A 1 192 ? -17.619 10.608 -15.172 1.00 73.81 192 ILE A O 1
ATOM 1515 N N . TYR A 1 193 ? -15.448 11.203 -15.091 1.00 74.88 193 TYR A N 1
ATOM 1516 C CA . TYR A 1 193 ? -15.043 10.249 -14.055 1.00 74.88 193 TYR A CA 1
ATOM 1517 C C . TYR A 1 193 ? -15.834 10.434 -12.747 1.00 74.88 193 TYR A C 1
ATOM 1519 O O . TYR A 1 193 ? -16.444 9.493 -12.238 1.00 74.88 193 TYR A O 1
ATOM 1527 N N . PHE A 1 194 ? -15.951 11.665 -12.238 1.00 70.62 194 PHE A N 1
ATOM 1528 C CA . PHE A 1 194 ? -16.723 11.945 -11.022 1.00 70.62 194 PHE A CA 1
ATOM 1529 C C . PHE A 1 194 ? -18.226 11.692 -11.202 1.00 70.62 194 PHE A C 1
ATOM 1531 O O . PHE A 1 194 ? -18.892 11.218 -10.275 1.00 70.62 194 PHE A O 1
ATOM 1538 N N . LYS A 1 195 ? -18.785 11.961 -12.391 1.00 78.50 195 LYS A N 1
ATOM 1539 C CA . LYS A 1 195 ? -20.193 11.651 -12.694 1.00 78.50 195 LYS A CA 1
ATOM 1540 C C . LYS A 1 195 ? -20.457 10.147 -12.714 1.00 78.50 195 LYS A C 1
ATOM 1542 O O . LYS A 1 195 ? -21.464 9.710 -12.149 1.00 78.50 195 LYS A O 1
ATOM 1547 N N . THR A 1 196 ? -19.591 9.356 -13.346 1.00 71.69 196 THR A N 1
ATOM 1548 C CA . THR A 1 196 ? -19.762 7.897 -13.432 1.00 71.69 196 THR A CA 1
ATOM 1549 C C . THR A 1 196 ? -19.542 7.231 -12.078 1.00 71.69 196 THR A C 1
ATOM 1551 O O . THR A 1 196 ? -20.366 6.405 -11.674 1.00 71.69 196 THR A O 1
ATOM 1554 N N . TYR A 1 197 ? -18.533 7.668 -11.321 1.00 73.75 197 TYR A N 1
ATOM 1555 C CA . TYR A 1 197 ? -18.291 7.224 -9.949 1.00 73.75 197 TYR A CA 1
ATOM 1556 C C . TYR A 1 197 ? -19.503 7.501 -9.044 1.00 73.75 197 TYR A C 1
ATOM 1558 O O . TYR A 1 197 ? -20.062 6.590 -8.427 1.00 73.75 197 TYR A O 1
ATOM 1566 N N . ARG A 1 198 ? -20.024 8.736 -9.048 1.00 71.50 198 ARG A N 1
ATOM 1567 C CA . ARG A 1 198 ? -21.205 9.099 -8.247 1.00 71.50 198 ARG A CA 1
ATOM 1568 C C . ARG A 1 198 ? -22.456 8.313 -8.654 1.00 71.50 198 ARG A C 1
ATOM 1570 O O . ARG A 1 198 ? -23.287 8.035 -7.794 1.00 71.50 198 ARG A O 1
ATOM 1577 N N . LYS A 1 199 ? -22.602 7.941 -9.932 1.00 74.75 199 LYS A N 1
ATOM 1578 C CA . LYS A 1 199 ? -23.729 7.129 -10.427 1.00 74.75 199 LYS A CA 1
ATOM 1579 C C . LYS A 1 199 ? -23.636 5.670 -9.963 1.00 74.75 199 LYS A C 1
ATOM 1581 O O . LYS A 1 199 ? -24.650 5.143 -9.516 1.00 74.75 199 LYS A O 1
ATOM 1586 N N . LYS A 1 200 ? -22.448 5.049 -10.004 1.00 70.88 200 LYS A N 1
ATOM 1587 C CA . LYS A 1 200 ? -22.234 3.662 -9.535 1.00 70.88 200 LYS A CA 1
ATOM 1588 C C . LYS A 1 200 ? -22.416 3.509 -8.022 1.00 70.88 200 LYS A C 1
ATOM 1590 O O . LYS A 1 200 ? -22.906 2.482 -7.569 1.00 70.88 200 LYS A O 1
ATOM 1595 N N . HIS A 1 201 ? -22.089 4.544 -7.248 1.00 64.94 201 HIS A N 1
ATOM 1596 C CA . HIS A 1 201 ? -22.128 4.489 -5.780 1.00 64.94 201 HIS A CA 1
ATOM 1597 C C . HIS A 1 201 ? -23.359 5.160 -5.147 1.00 64.94 201 HIS A C 1
ATOM 1599 O O . HIS A 1 201 ? -23.466 5.256 -3.920 1.00 64.94 201 HIS A O 1
ATOM 1605 N N . ARG A 1 202 ? -24.336 5.598 -5.950 1.00 65.25 202 ARG A N 1
ATOM 1606 C CA . ARG A 1 202 ? -25.599 6.138 -5.435 1.00 65.25 202 ARG A CA 1
ATOM 1607 C C . ARG A 1 202 ? -26.500 4.988 -4.984 1.00 65.25 202 ARG A C 1
ATOM 1609 O O . ARG A 1 202 ? -27.181 4.373 -5.797 1.00 65.25 202 ARG A O 1
ATOM 1616 N N . LYS A 1 203 ? -26.538 4.718 -3.674 1.00 64.62 203 LYS A N 1
ATOM 1617 C CA . LYS A 1 203 ? -27.505 3.774 -3.085 1.00 64.62 203 LYS A CA 1
ATOM 1618 C C . LYS A 1 203 ? -28.938 4.172 -3.491 1.00 64.62 203 LYS A C 1
ATOM 1620 O O . LYS A 1 203 ? -29.258 5.367 -3.443 1.00 64.62 203 LYS A O 1
ATOM 1625 N N . PRO A 1 204 ? -29.815 3.220 -3.861 1.00 53.09 204 PRO A N 1
ATOM 1626 C CA . PRO A 1 204 ? -31.204 3.537 -4.158 1.00 53.09 204 PRO A CA 1
ATOM 1627 C C . PRO A 1 204 ? -31.855 4.132 -2.905 1.00 53.09 204 PRO A C 1
ATOM 1629 O O . PRO A 1 204 ? -31.820 3.546 -1.821 1.00 53.09 204 PRO A O 1
ATOM 1632 N N . ARG A 1 205 ? -32.426 5.336 -3.041 1.00 58.66 205 ARG A N 1
ATOM 1633 C CA . ARG A 1 205 ? -33.249 5.946 -1.991 1.00 58.66 205 ARG A CA 1
ATOM 1634 C C . ARG A 1 205 ? -34.405 4.980 -1.734 1.00 58.66 205 ARG A C 1
ATOM 1636 O O . ARG A 1 205 ? -35.247 4.807 -2.610 1.00 58.66 205 ARG A O 1
ATOM 1643 N N . LYS A 1 206 ? -34.441 4.355 -0.550 1.00 53.41 206 LYS A N 1
ATOM 1644 C CA . LYS A 1 206 ? -35.606 3.593 -0.086 1.00 53.41 206 LYS A CA 1
ATOM 1645 C C . LYS A 1 206 ? -36.822 4.504 -0.229 1.00 53.41 206 LYS A C 1
ATOM 1647 O O . LYS A 1 206 ? -36.871 5.570 0.389 1.00 53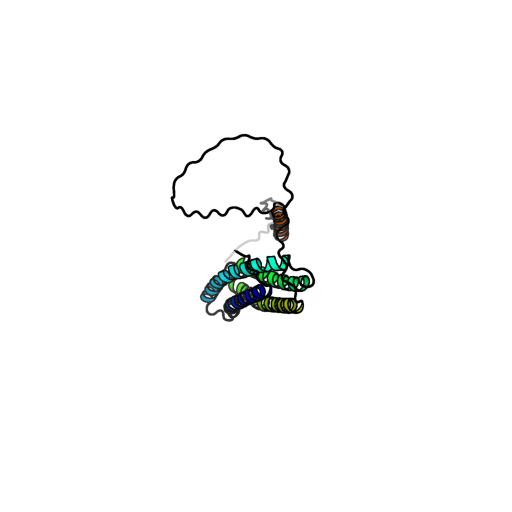.41 206 LYS A O 1
ATOM 1652 N N . SER A 1 207 ? -37.757 4.122 -1.091 1.00 53.56 207 SER A N 1
ATOM 1653 C CA . SER A 1 207 ? -39.019 4.825 -1.254 1.00 53.56 207 SER A CA 1
ATOM 1654 C C . SER A 1 207 ? -39.706 4.861 0.108 1.00 53.56 207 SER A C 1
ATOM 1656 O O . SER A 1 207 ? -40.077 3.841 0.689 1.00 53.56 207 SER A O 1
ATOM 1658 N N . ARG A 1 208 ? -39.809 6.068 0.665 1.00 49.81 208 ARG A N 1
ATOM 1659 C CA . ARG A 1 208 ? -40.592 6.353 1.862 1.00 49.81 208 ARG A CA 1
ATOM 1660 C C . ARG A 1 208 ? -42.038 6.008 1.513 1.00 49.81 208 ARG A C 1
ATOM 1662 O O . ARG A 1 208 ? -42.700 6.784 0.830 1.00 49.81 208 ARG A O 1
ATOM 1669 N N . LYS A 1 209 ? -42.507 4.820 1.913 1.00 49.38 209 LYS A N 1
ATOM 1670 C CA . LYS A 1 209 ? -43.920 4.447 1.797 1.00 49.38 209 LYS A CA 1
ATOM 1671 C C . LYS A 1 209 ? -44.732 5.529 2.507 1.00 49.38 209 LYS A C 1
ATOM 1673 O O . LYS A 1 209 ? -44.602 5.721 3.716 1.00 49.38 209 LYS A O 1
ATOM 1678 N N . LEU A 1 210 ? -45.525 6.259 1.725 1.00 46.62 210 LEU A N 1
ATOM 1679 C CA . LEU A 1 210 ? -46.562 7.153 2.216 1.00 46.62 210 LEU A CA 1
ATOM 1680 C C . LEU A 1 210 ? -47.424 6.372 3.218 1.00 46.62 210 LEU A C 1
ATOM 1682 O O . LEU A 1 210 ? -48.096 5.409 2.848 1.00 46.62 210 LEU A O 1
ATOM 1686 N N . ARG A 1 211 ? -47.436 6.809 4.479 1.00 47.03 211 ARG A N 1
ATOM 1687 C CA . ARG A 1 211 ? -48.531 6.512 5.403 1.00 47.03 211 ARG A CA 1
ATOM 1688 C C . ARG A 1 211 ? -49.796 7.120 4.790 1.00 47.03 211 ARG A C 1
ATOM 1690 O O . ARG A 1 211 ? -49.988 8.328 4.873 1.00 47.03 211 ARG A O 1
ATOM 1697 N N . LYS A 1 212 ? -50.643 6.305 4.156 1.00 46.12 212 LYS A N 1
ATOM 1698 C CA . LYS A 1 212 ? -52.033 6.686 3.888 1.00 46.12 212 LYS A CA 1
ATOM 1699 C C . LYS A 1 212 ? -52.867 6.320 5.108 1.00 46.12 212 LYS A C 1
ATOM 1701 O O . LYS A 1 212 ? -52.997 5.156 5.476 1.00 46.12 212 LYS A O 1
ATOM 1706 N N . SER A 1 213 ? -53.364 7.362 5.752 1.00 43.78 213 SER A N 1
ATOM 1707 C CA . SER A 1 213 ? -54.361 7.332 6.805 1.00 43.78 213 SER A CA 1
ATOM 1708 C C . SER A 1 213 ? -55.709 6.802 6.290 1.00 43.78 213 SER A C 1
ATOM 1710 O O . SER A 1 213 ? -56.091 7.039 5.149 1.00 43.78 213 SER A O 1
ATOM 1712 N N . ARG A 1 214 ? -56.403 6.083 7.187 1.00 48.41 214 ARG A N 1
ATOM 1713 C CA . ARG A 1 214 ? -57.865 5.916 7.336 1.00 48.41 214 ARG A CA 1
ATOM 1714 C C . ARG A 1 214 ? -58.740 5.930 6.067 1.00 48.41 214 ARG A C 1
ATOM 1716 O O . ARG A 1 214 ? -59.033 6.988 5.520 1.00 48.41 214 ARG A O 1
ATOM 1723 N N . LYS A 1 215 ? -59.404 4.798 5.799 1.00 40.25 215 LYS A N 1
ATOM 1724 C CA . LYS A 1 215 ? -60.826 4.803 5.412 1.00 40.25 215 LYS A CA 1
ATOM 1725 C C . LYS A 1 215 ? -61.563 3.575 5.957 1.00 40.25 215 LYS A C 1
ATOM 1727 O O . LYS A 1 215 ? -61.153 2.435 5.790 1.00 40.25 215 LYS A O 1
ATOM 1732 N N . SER A 1 216 ? -62.632 3.901 6.666 1.00 49.47 216 SER A N 1
ATOM 1733 C CA . SER A 1 216 ? -63.723 3.093 7.194 1.00 49.47 216 SER A CA 1
ATOM 1734 C C . SER A 1 216 ? -64.209 1.969 6.274 1.00 49.47 216 SER A C 1
ATOM 1736 O O . SER A 1 216 ? -64.477 2.189 5.095 1.00 49.47 216 SER A O 1
ATOM 1738 N N . ARG A 1 217 ? -64.513 0.803 6.857 1.00 43.94 217 ARG A N 1
ATOM 1739 C CA . ARG A 1 217 ? -65.575 -0.055 6.322 1.00 43.94 217 ARG A CA 1
ATOM 1740 C C . ARG A 1 217 ? -66.363 -0.721 7.448 1.00 43.94 217 ARG A C 1
ATOM 1742 O O . ARG A 1 217 ? -65.897 -1.626 8.126 1.00 43.94 217 ARG A O 1
ATOM 1749 N N . LYS A 1 218 ? -67.575 -0.195 7.635 1.00 53.41 218 LYS A N 1
ATOM 1750 C CA . LYS A 1 218 ? -68.699 -0.821 8.331 1.00 53.41 218 LYS A CA 1
ATOM 1751 C C . LYS A 1 218 ? -68.978 -2.200 7.713 1.00 53.41 218 LYS A C 1
ATOM 1753 O O . LYS A 1 218 ? -69.183 -2.282 6.506 1.00 53.41 218 LYS A O 1
ATOM 1758 N N . LEU A 1 219 ? -69.109 -3.224 8.548 1.00 45.69 219 LEU A N 1
ATOM 1759 C CA . LEU A 1 219 ? -69.926 -4.422 8.312 1.00 45.69 219 LEU A CA 1
ATOM 1760 C C . LEU A 1 219 ? -70.548 -4.773 9.671 1.00 45.69 219 LEU A C 1
ATOM 1762 O O . LEU A 1 219 ? -69.848 -5.114 10.611 1.00 45.69 219 LEU A O 1
ATOM 1766 N N . ARG A 1 220 ? -71.744 -4.239 9.929 1.00 48.31 220 ARG A N 1
ATOM 1767 C CA . ARG A 1 220 ? -73.066 -4.878 9.770 1.00 48.31 220 ARG A CA 1
ATOM 1768 C C . ARG A 1 220 ? -73.415 -5.821 10.934 1.00 48.31 220 ARG A C 1
ATOM 1770 O O . ARG A 1 220 ? -72.900 -6.919 11.060 1.00 48.31 220 ARG A O 1
ATOM 1777 N N . LYS A 1 221 ? -74.350 -5.324 11.753 1.00 49.88 221 LYS A N 1
ATOM 1778 C CA . LYS A 1 221 ? -75.153 -6.017 12.769 1.00 49.88 221 LYS A CA 1
ATOM 1779 C C . LYS A 1 221 ? -75.813 -7.294 12.220 1.00 49.88 221 LYS A C 1
ATOM 1781 O O . LYS A 1 221 ? -76.475 -7.205 11.191 1.00 49.88 221 LYS A O 1
ATOM 1786 N N . SER A 1 222 ? -75.837 -8.366 13.018 1.00 44.97 222 SER A N 1
ATOM 1787 C CA . SER A 1 222 ? -77.024 -9.231 13.165 1.00 44.97 222 SER A CA 1
ATOM 1788 C C . SER A 1 222 ? -76.953 -10.135 14.413 1.00 44.97 222 SER A C 1
ATOM 1790 O O . SER A 1 222 ? -76.092 -10.998 14.474 1.00 44.97 222 SER A O 1
ATOM 1792 N N . ARG A 1 223 ? -77.905 -9.918 15.349 1.00 47.09 223 ARG A N 1
ATOM 1793 C CA . ARG A 1 223 ? -78.784 -10.901 16.054 1.00 47.09 223 ARG A CA 1
ATOM 1794 C C . ARG A 1 223 ? -78.100 -12.100 16.763 1.00 47.09 223 ARG A C 1
ATOM 1796 O O . ARG A 1 223 ? -77.440 -12.880 16.109 1.00 47.09 223 ARG A O 1
ATOM 1803 N N . LYS A 1 224 ? -78.281 -12.404 18.059 1.00 54.94 224 LYS A N 1
ATOM 1804 C CA . LYS A 1 224 ? -79.477 -12.460 18.940 1.00 54.94 224 LYS A CA 1
ATOM 1805 C C . LYS A 1 224 ? -79.043 -12.480 20.430 1.00 54.94 224 LYS A C 1
ATOM 1807 O O . LYS A 1 224 ? -77.943 -12.942 20.71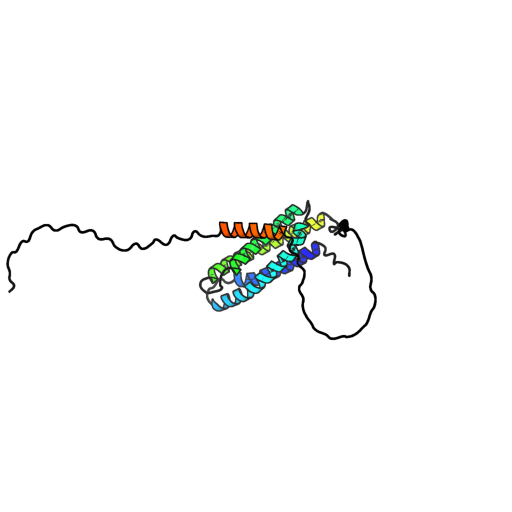5 1.00 54.94 224 LYS A O 1
ATOM 1812 N N . PRO A 1 225 ? -79.918 -12.096 21.380 1.00 52.16 225 PRO A N 1
ATOM 1813 C CA . PRO A 1 225 ? -79.694 -12.276 22.813 1.00 52.16 225 PRO A CA 1
ATOM 1814 C C . PRO A 1 225 ? -80.293 -13.603 23.318 1.00 52.16 225 PRO A C 1
ATOM 1816 O O . PRO A 1 225 ? -81.407 -13.965 22.936 1.00 52.16 225 PRO A O 1
ATOM 1819 N N . LYS A 1 226 ? -79.616 -14.285 24.248 1.00 50.06 226 LYS A N 1
ATOM 1820 C CA . LYS A 1 226 ? -80.273 -15.191 25.205 1.00 50.06 226 LYS A CA 1
ATOM 1821 C C . LYS A 1 226 ? -80.001 -14.682 26.619 1.00 50.06 226 LYS A C 1
ATOM 1823 O O . LYS A 1 226 ? -78.900 -14.796 27.140 1.00 50.06 226 LYS A O 1
ATOM 1828 N N . LYS A 1 227 ? -81.037 -14.080 27.207 1.00 54.22 227 LYS A N 1
ATOM 1829 C CA . LYS A 1 227 ? -81.184 -13.911 28.653 1.00 54.22 227 LYS A CA 1
ATOM 1830 C C . LYS A 1 227 ? -81.524 -15.279 29.250 1.00 54.22 227 LYS A C 1
ATOM 1832 O O . LYS A 1 227 ? -82.523 -15.868 28.851 1.00 54.22 227 LYS A O 1
ATOM 1837 N N . SER A 1 228 ? -80.799 -15.693 30.280 1.00 47.16 228 SER A N 1
ATOM 1838 C CA . SER A 1 228 ? -81.342 -16.542 31.344 1.00 47.16 228 SER A CA 1
ATOM 1839 C C . SER A 1 228 ? -80.660 -16.196 32.672 1.00 47.16 228 SER A C 1
ATOM 1841 O O . SER A 1 228 ? -79.504 -16.518 32.900 1.00 47.16 228 SER A O 1
ATOM 1843 N N . ARG A 1 229 ? -81.410 -15.417 33.463 1.00 50.72 229 ARG A N 1
ATOM 1844 C CA . ARG A 1 229 ? -81.606 -15.433 34.927 1.00 50.72 229 ARG A CA 1
ATOM 1845 C C . ARG A 1 229 ? -80.423 -15.767 35.880 1.00 50.72 229 ARG A C 1
ATOM 1847 O O . ARG A 1 229 ? -79.962 -16.893 35.939 1.00 50.72 229 ARG A O 1
ATOM 1854 N N . LYS A 1 230 ? -80.077 -14.728 36.670 1.00 49.50 230 LYS A N 1
ATOM 1855 C CA . LYS A 1 230 ? -79.668 -14.603 38.107 1.00 49.50 230 LYS A CA 1
ATOM 1856 C C . LYS A 1 230 ? -79.936 -15.804 39.060 1.00 49.50 230 LYS A C 1
ATOM 1858 O O . LYS A 1 230 ? -80.789 -16.608 38.701 1.00 49.50 230 LYS A O 1
ATOM 1863 N N . PRO A 1 231 ? -79.470 -15.797 40.344 1.00 53.56 231 PRO A N 1
ATOM 1864 C CA . PRO A 1 231 ? -78.516 -14.907 41.051 1.00 53.56 231 PRO A CA 1
ATOM 1865 C C . PRO A 1 231 ? -77.443 -15.649 41.898 1.00 53.56 231 PRO A C 1
ATOM 1867 O O . PRO A 1 231 ? -77.491 -16.857 42.088 1.00 53.56 231 PRO A O 1
ATOM 1870 N N . LYS A 1 232 ? -76.513 -14.868 42.468 1.00 45.78 232 LYS A N 1
ATOM 1871 C CA . LYS A 1 232 ? -75.656 -15.239 43.606 1.00 45.78 232 LYS A CA 1
ATOM 1872 C C . LYS A 1 232 ? -76.476 -15.495 44.882 1.00 45.78 232 LYS A C 1
ATOM 1874 O O . LYS A 1 232 ? -77.361 -14.693 45.194 1.00 45.78 232 LYS A O 1
ATOM 1879 N N . LYS A 1 233 ? -76.070 -16.499 45.654 1.00 49.31 233 LYS A N 1
ATOM 1880 C CA . LYS A 1 233 ? -75.810 -16.363 47.090 1.00 49.31 233 LYS A CA 1
ATOM 1881 C C . LYS A 1 233 ? -74.415 -16.910 47.342 1.00 49.31 233 LYS A C 1
ATOM 1883 O O . LYS A 1 233 ? -74.106 -17.950 46.724 1.00 49.31 233 LYS A O 1
#

Secondary structure (DSSP, 8-state):
-------HHHHHHHHHHHHHHHHHHHHHHHT----TTHHHHHHHHHHHHHHHHHHHHHHHHHHHHHHHH--TTTHHHHHHHHHHHHHHHHHHHHHHTS--STTTHHHHHHHHHHHHHHHHHHHHHHHHHHHHHHHTTPPP---PPPPPPPPP-------------------------------HHHHHHHHHHHHHHHHHT--------------------------------

Foldseek 3Di:
DDDPPPDVLNLLVVLLVLLVVLLVLLVVLLPPPDPPCLPVSLVSLVVSLVSLVVSLVVSCVSLVVVQVPDDPPLNVLSVQLVVLSVQLVVLNCVLVVDDRDPVCSVVNSVSSNVNSVSSVSSSVSSVVSSVVSVVVVDDRPPPPPPDDDDDDDDDDDDDDDDDDDDDDDDDDDDDDPDDPPDDVVNVVVVVVVVVVVCVVPDDPDDPPPDPDDDDDDDDDDDDDDDDDDDDDD

Organism: NCBI:txid1070528

Radius of gyration: 33.67 Å; chains: 1; bounding box: 103×74×85 Å

Sequence (233 aa):
MSPVNLTARALFGFLKIRLNNLQKDISVVAGFHEWNDVQHIIETIIRVNVIIKSEIEFIFEHWMPFYHYSTPPLSIPAMKVYNALVNILTVKFNILARPVNNETVARLLLEYNKLNNLIPIAIAELDTLNQLSIDLNVDPPIVGPRLPQPPQNITPFPTSFSSSDSSSSSSSYSSSLSGIRVHPLDMAAAKIYFKTYRKKHRKPRKSRKLRKSRKSRKLRKSRKPKKSRKPKK

pLDDT: mean 71.83, std 22.73, range [29.28, 97.25]